Protein AF-A0A5C7PCZ0-F1 (afdb_monomer)

Mean predicted aligned error: 19.13 Å

Radius of gyration: 46.55 Å; Cα contacts (8 Å, |Δi|>4): 196; chains: 1; bounding box: 105×60×120 Å

Foldseek 3Di:
DPPDFDDADPQRKTKDKDKDWAWDPVVCVVVVHTATKIWMKMWIGHPPPPPDIDIDGAWIGGDVVVVPPDIDGDPVCVVCVVVVVVVVVVVVVLVPPPAAFPVPDPVDDPVLSVQCVVVVNTHLVSLLPPDPVSLVSSPPCSVVSNVVSVVVVVVVVVVVVVVVVVVVVVVVVVVVVVVVVVVVVVVVVVVVVVVVVVVVVVVVVVPPDDDDDDDDDDDDDDDDDDDDDDDDDDDDDDDDD

Sequence (241 aa):
MDMTPQYKTPDGSAIRIWADAAKNNFLSEKLGRPVYDDVIYLEVIAPGSGGSCPVFEVERTFAKEMQHPEPLRSPQYEQYQGQIDAWKQRIENDASMAGTPLKEWPEISRSMAASLTEARIFTVDALAALPDSRLVVVGPDGRTWREKAQAFLASAQDSSYATSVAAELAEARDQIAAQNEQVKALSEQIEQLMKERTGVAAVLEAATTEEPPVLDIASNEVQAAAAKASKGKADSLQSII

Solvent-accessible surface area (backbone atoms only — not comparable to full-atom values): 14558 Å² total; per-residue (Å²): 130,88,85,68,70,77,44,76,48,98,89,62,26,31,32,37,77,50,76,49,77,43,76,35,63,69,60,15,64,75,68,74,44,94,38,53,22,50,29,34,36,40,32,48,42,48,77,85,49,91,78,71,53,61,73,41,73,26,36,37,38,59,39,77,90,71,72,54,92,66,62,53,65,35,76,63,31,72,79,42,38,72,61,53,52,54,49,49,53,47,50,53,50,60,69,67,48,81,58,55,48,38,86,75,41,86,90,55,50,74,67,57,39,50,53,34,44,73,64,72,38,59,26,37,52,53,45,43,68,54,52,80,92,58,31,67,74,70,37,97,58,23,65,61,54,23,53,50,31,44,52,49,54,52,52,50,51,53,52,51,49,53,51,52,52,52,52,51,54,50,52,52,50,52,49,51,53,55,49,51,53,50,52,49,55,51,51,54,51,51,52,50,54,50,53,53,52,53,51,52,51,56,57,62,63,65,72,76,75,83,81,82,87,88,84,90,79,91,80,92,80,85,87,81,87,77,91,87,78,87,85,86,78,84,90,83,80,89,83,90,135

Secondary structure (DSSP, 8-state):
------EE-TTS-EEEEEEEEEE-HHHHHHHTS--EEEEEEEEEE-TT-SS---EEEEEEE--GGG---SPEE-HHHHHTHHHHHHHHHHHHHHHH--S-BGGG-TTS-HHHHHHHHHTT--BHHHHHT--GGGGGGG-TTHHHHHHHHHHHHHHHHHHHHHHHHHHHHHHHHHHHHHHHHHHHHHHHHHHHHHHHHHHHHHHHHTTS--PPPP---------------------------

Structure (mmCIF, N/CA/C/O backbone):
data_AF-A0A5C7PCZ0-F1
#
_entry.id   AF-A0A5C7PCZ0-F1
#
loop_
_atom_site.group_PDB
_atom_site.id
_atom_site.type_symbol
_atom_site.label_atom_id
_atom_site.label_alt_id
_atom_site.label_comp_id
_atom_site.label_asym_id
_atom_site.label_entity_id
_atom_site.label_seq_id
_atom_site.pdbx_PDB_ins_code
_atom_site.Cartn_x
_atom_site.Cartn_y
_atom_site.Cartn_z
_atom_site.occupancy
_atom_site.B_iso_or_equiv
_atom_site.auth_seq_id
_atom_site.auth_comp_id
_atom_site.auth_asym_id
_atom_site.auth_atom_id
_atom_site.pdbx_PDB_model_num
ATOM 1 N N . MET A 1 1 ? 7.744 7.898 0.922 1.00 45.94 1 MET A N 1
ATOM 2 C CA . MET A 1 1 ? 7.502 7.501 -0.480 1.00 45.94 1 MET A CA 1
ATOM 3 C C . MET A 1 1 ? 8.821 7.014 -1.051 1.00 45.94 1 MET A C 1
ATOM 5 O O . MET A 1 1 ? 9.782 7.770 -1.020 1.00 45.94 1 MET A O 1
ATOM 9 N N . ASP A 1 2 ? 8.908 5.747 -1.453 1.00 47.97 2 ASP A N 1
ATOM 10 C CA . ASP A 1 2 ? 10.098 5.202 -2.118 1.00 47.97 2 ASP A CA 1
ATOM 11 C C . ASP A 1 2 ? 10.318 5.967 -3.435 1.00 47.97 2 ASP A C 1
ATOM 13 O O . ASP A 1 2 ? 9.430 6.012 -4.285 1.00 47.97 2 ASP A O 1
ATOM 17 N N . MET A 1 3 ? 11.457 6.653 -3.560 1.00 54.50 3 MET A N 1
ATOM 18 C CA . MET A 1 3 ? 11.778 7.513 -4.710 1.00 54.50 3 MET A CA 1
ATOM 19 C C . MET A 1 3 ? 12.551 6.757 -5.801 1.00 54.50 3 MET A C 1
ATOM 21 O O . MET A 1 3 ? 13.133 7.374 -6.691 1.00 54.50 3 MET A O 1
ATOM 25 N N . THR A 1 4 ? 12.584 5.424 -5.731 1.00 63.81 4 THR A N 1
ATOM 26 C CA . THR A 1 4 ? 13.345 4.594 -6.665 1.00 63.81 4 THR A CA 1
ATOM 27 C C . THR A 1 4 ? 12.546 4.348 -7.955 1.00 63.81 4 THR A C 1
ATOM 29 O O . THR A 1 4 ? 11.392 3.913 -7.881 1.00 63.81 4 THR A O 1
ATOM 32 N N . PRO A 1 5 ? 13.122 4.588 -9.149 1.00 65.19 5 PRO A N 1
ATOM 33 C CA . PRO A 1 5 ? 12.468 4.250 -10.411 1.00 65.19 5 PRO A CA 1
ATOM 34 C C . PRO A 1 5 ? 12.242 2.738 -10.532 1.00 65.19 5 PRO A C 1
ATOM 36 O O . PRO A 1 5 ? 13.125 1.945 -10.205 1.00 65.19 5 PRO A O 1
ATOM 39 N N . GLN A 1 6 ? 11.067 2.340 -11.024 1.00 70.19 6 GLN A N 1
ATOM 40 C CA . GLN A 1 6 ? 10.620 0.942 -10.991 1.00 70.19 6 GLN A CA 1
ATOM 41 C C . GLN A 1 6 ? 10.840 0.200 -12.315 1.00 70.19 6 GLN A C 1
ATOM 43 O O . GLN A 1 6 ? 11.057 -1.011 -12.302 1.00 70.19 6 GLN A O 1
ATOM 48 N N . TYR A 1 7 ? 10.837 0.908 -13.449 1.00 76.25 7 TYR A N 1
ATOM 49 C CA . TYR A 1 7 ? 10.986 0.307 -14.780 1.00 76.25 7 TYR A CA 1
ATOM 50 C C . TYR A 1 7 ? 11.971 1.104 -15.643 1.00 76.25 7 TYR A C 1
ATOM 52 O O . TYR A 1 7 ? 12.078 2.321 -15.500 1.00 76.25 7 TYR A O 1
ATOM 60 N N . LYS A 1 8 ? 12.681 0.426 -16.553 1.00 74.50 8 LYS A N 1
ATOM 61 C CA . LYS A 1 8 ? 13.544 1.049 -17.573 1.00 74.50 8 LYS A CA 1
ATOM 62 C C . LYS A 1 8 ? 12.932 0.842 -18.955 1.00 74.50 8 LYS A C 1
ATOM 64 O O . LYS A 1 8 ? 12.561 -0.284 -19.284 1.00 74.50 8 LYS A O 1
ATOM 69 N N . THR A 1 9 ? 12.834 1.901 -19.754 1.00 75.25 9 THR A N 1
ATOM 70 C CA . THR A 1 9 ? 12.409 1.812 -21.157 1.00 75.25 9 THR A CA 1
ATOM 71 C C . THR A 1 9 ? 13.600 1.554 -22.082 1.00 75.25 9 THR A C 1
ATOM 73 O O . THR A 1 9 ? 14.739 1.855 -21.709 1.00 75.25 9 THR A O 1
ATOM 76 N N . PRO A 1 10 ? 13.367 1.033 -23.304 1.00 71.38 10 PRO A N 1
ATOM 77 C CA . PRO A 1 10 ? 14.412 0.888 -24.323 1.00 71.38 10 PRO A CA 1
ATOM 78 C C . PRO A 1 10 ? 15.139 2.201 -24.646 1.00 71.38 10 PRO A C 1
ATOM 80 O O . PRO A 1 10 ? 16.327 2.185 -24.951 1.00 71.38 10 PRO A O 1
ATOM 83 N N . ASP A 1 11 ? 14.449 3.334 -24.497 1.00 73.56 11 ASP A N 1
ATOM 84 C CA . ASP A 1 11 ? 14.980 4.679 -24.749 1.00 73.56 11 ASP A CA 1
ATOM 85 C C . ASP A 1 11 ? 15.901 5.198 -23.626 1.00 73.56 11 ASP A C 1
ATOM 87 O O . ASP A 1 11 ? 16.383 6.328 -23.676 1.00 73.56 11 ASP A O 1
ATOM 91 N N . GLY A 1 12 ? 16.136 4.396 -22.580 1.00 78.38 12 GLY A N 1
ATOM 92 C CA . GLY A 1 12 ? 16.970 4.764 -21.434 1.00 78.38 12 GLY A CA 1
ATOM 93 C C . GLY A 1 12 ? 16.265 5.623 -20.379 1.00 78.38 12 GLY A C 1
ATOM 94 O O . GLY A 1 12 ? 16.889 5.972 -19.375 1.00 78.38 12 GLY A O 1
ATOM 95 N N . SER A 1 13 ? 14.979 5.931 -20.564 1.00 82.94 13 SER A N 1
ATOM 96 C CA . SER A 1 13 ? 14.153 6.605 -19.559 1.00 82.94 13 SER A CA 1
ATOM 97 C C . SER A 1 13 ? 13.763 5.645 -18.439 1.00 82.94 13 SER A C 1
ATOM 99 O O . SER A 1 13 ? 13.560 4.445 -18.644 1.00 82.94 13 SER A O 1
ATOM 101 N N . ALA A 1 14 ? 13.643 6.180 -17.231 1.00 84.94 14 ALA A N 1
ATOM 102 C CA . ALA A 1 14 ? 13.138 5.450 -16.084 1.00 84.94 14 ALA A CA 1
ATOM 103 C C . ALA A 1 14 ? 11.676 5.834 -15.828 1.00 84.94 14 ALA A C 1
ATOM 105 O O . ALA A 1 14 ? 11.308 6.994 -15.976 1.00 84.94 14 ALA A O 1
ATOM 106 N N . ILE A 1 15 ? 10.834 4.870 -15.462 1.00 88.12 15 ILE A N 1
ATOM 107 C CA . ILE A 1 15 ? 9.412 5.104 -15.188 1.00 88.12 15 ILE A CA 1
ATOM 108 C C . ILE A 1 15 ? 9.131 4.854 -13.712 1.00 88.12 15 ILE A C 1
ATOM 110 O O . ILE A 1 15 ? 9.590 3.863 -13.126 1.00 88.12 15 ILE A O 1
ATOM 114 N N . ARG A 1 16 ? 8.322 5.739 -13.132 1.00 88.38 16 ARG A N 1
ATOM 115 C CA . ARG A 1 16 ? 7.729 5.586 -11.807 1.00 88.38 16 ARG A CA 1
ATOM 116 C C . ARG A 1 16 ? 6.207 5.549 -11.937 1.00 88.38 16 ARG A C 1
ATOM 118 O O . ARG A 1 16 ? 5.631 6.400 -12.603 1.00 88.38 16 ARG A O 1
ATOM 125 N N . ILE A 1 17 ? 5.576 4.561 -11.305 1.00 90.81 17 ILE A N 1
ATOM 126 C CA . ILE A 1 17 ? 4.121 4.364 -11.320 1.00 90.81 17 ILE A CA 1
ATOM 127 C C . ILE A 1 17 ? 3.630 4.282 -9.873 1.00 90.81 17 ILE A C 1
ATOM 129 O O . ILE A 1 17 ? 4.253 3.608 -9.045 1.00 90.81 17 ILE A O 1
ATOM 133 N N . TRP A 1 18 ? 2.550 4.994 -9.556 1.00 89.88 18 TRP A N 1
ATOM 134 C CA . TRP A 1 18 ? 1.893 4.954 -8.247 1.00 89.88 18 TRP A CA 1
ATOM 135 C C . TRP A 1 18 ? 0.390 5.232 -8.374 1.00 89.88 18 TRP A C 1
ATOM 137 O O . TRP A 1 18 ? -0.045 5.822 -9.359 1.00 89.88 18 TRP A O 1
ATOM 147 N N . ALA A 1 19 ? -0.396 4.823 -7.376 1.00 89.75 19 ALA A N 1
ATOM 148 C CA . ALA A 1 19 ? -1.789 5.245 -7.223 1.00 89.75 19 ALA A CA 1
ATOM 149 C C . ALA A 1 19 ? -1.895 6.316 -6.137 1.00 89.75 19 ALA A C 1
ATOM 151 O O . ALA A 1 19 ? -1.174 6.255 -5.138 1.00 89.75 19 ALA A O 1
ATOM 152 N N . ASP A 1 20 ? -2.791 7.275 -6.341 1.00 89.69 20 ASP A N 1
ATOM 153 C CA . ASP A 1 20 ? -3.153 8.294 -5.360 1.00 89.69 20 ASP A CA 1
ATOM 154 C C . ASP A 1 20 ? -4.630 8.697 -5.517 1.00 89.69 20 ASP A C 1
ATOM 156 O O . ASP A 1 20 ? -5.248 8.470 -6.560 1.00 89.69 20 ASP A O 1
ATOM 160 N N . ALA A 1 21 ? -5.196 9.295 -4.472 1.00 88.25 21 ALA A N 1
ATOM 161 C CA . ALA A 1 21 ? -6.579 9.751 -4.448 1.00 88.25 21 ALA A CA 1
ATOM 162 C C . ALA A 1 21 ? -6.674 11.205 -4.933 1.00 88.25 21 ALA A C 1
ATOM 164 O O . ALA A 1 21 ? -6.170 12.132 -4.294 1.00 88.25 21 ALA A O 1
ATOM 165 N N . ALA A 1 22 ? -7.380 11.439 -6.039 1.00 88.75 22 ALA A N 1
ATOM 166 C CA . ALA A 1 22 ? -7.608 12.781 -6.566 1.00 88.75 22 ALA A CA 1
ATOM 167 C C . ALA A 1 22 ? -9.000 13.284 -6.179 1.00 88.75 22 ALA A C 1
ATOM 169 O O . ALA A 1 22 ? -10.006 12.622 -6.431 1.00 88.75 22 ALA A O 1
ATOM 170 N N . LYS A 1 23 ? -9.090 14.486 -5.599 1.00 85.88 23 LYS A N 1
ATOM 171 C CA . LYS A 1 23 ? -10.383 15.068 -5.213 1.00 85.88 23 LYS A CA 1
ATOM 172 C C . LYS A 1 23 ? -11.270 15.287 -6.441 1.00 85.88 23 LYS A C 1
ATOM 174 O O . LYS A 1 23 ? -10.913 16.028 -7.357 1.00 85.88 23 LYS A O 1
ATOM 179 N N . ASN A 1 24 ? -12.468 14.716 -6.409 1.00 87.69 24 ASN A N 1
ATOM 180 C CA . ASN A 1 24 ? -13.489 14.932 -7.418 1.00 87.69 24 ASN A CA 1
ATOM 181 C C . ASN A 1 24 ? -14.304 16.177 -7.049 1.00 87.69 24 ASN A C 1
ATOM 183 O O . ASN A 1 24 ? -15.237 16.107 -6.245 1.00 87.69 24 ASN A O 1
ATOM 187 N N . ASN A 1 25 ? -13.935 17.334 -7.605 1.00 89.69 25 ASN A N 1
ATOM 188 C CA . ASN A 1 25 ? -14.593 18.605 -7.279 1.00 89.69 25 ASN A CA 1
ATOM 189 C C . ASN A 1 25 ? -16.087 18.591 -7.634 1.00 89.69 25 ASN A C 1
ATOM 191 O O . ASN A 1 25 ? -16.902 19.022 -6.825 1.00 89.69 25 ASN A O 1
ATOM 195 N N . PHE A 1 26 ? -16.458 18.004 -8.775 1.00 89.62 26 PHE A N 1
ATOM 196 C CA . PHE A 1 26 ? -17.848 17.937 -9.230 1.00 89.62 26 PHE A CA 1
ATOM 197 C C . PHE A 1 26 ? -18.749 17.157 -8.260 1.00 89.62 26 PHE A C 1
ATOM 199 O O . PHE A 1 26 ? -19.781 17.662 -7.816 1.00 89.62 26 PHE A O 1
ATOM 206 N N . LEU A 1 27 ? -18.356 15.932 -7.893 1.00 85.31 27 LEU A N 1
ATOM 207 C CA . LEU A 1 27 ? -19.121 15.131 -6.933 1.00 85.31 27 LEU A CA 1
ATOM 208 C C . LEU A 1 27 ? -19.068 15.728 -5.531 1.00 85.31 27 LEU A C 1
ATOM 210 O O . LEU A 1 27 ? -20.075 15.692 -4.823 1.00 85.31 27 LEU A O 1
ATOM 214 N N . SER A 1 28 ? -17.924 16.301 -5.148 1.00 82.88 28 SER A N 1
ATOM 215 C CA . SER A 1 28 ? -17.775 16.911 -3.830 1.00 82.88 28 SER A CA 1
ATOM 216 C C . SER A 1 28 ? -18.729 18.086 -3.632 1.00 82.88 28 SER A C 1
ATOM 218 O O . SER A 1 28 ? -19.359 18.205 -2.583 1.00 82.88 28 SER A O 1
ATOM 220 N N . GLU A 1 29 ? -18.866 18.937 -4.649 1.00 90.88 29 GLU A N 1
ATOM 221 C CA . GLU A 1 29 ? -19.794 20.070 -4.648 1.00 90.88 29 GLU A CA 1
ATOM 222 C C . GLU A 1 29 ? -21.250 19.602 -4.673 1.00 90.88 29 GLU A C 1
ATOM 224 O O . GLU A 1 29 ? -22.069 20.085 -3.894 1.00 90.88 29 GLU A O 1
ATOM 229 N N . LYS A 1 30 ? -21.572 18.610 -5.513 1.00 92.06 30 LYS A N 1
ATOM 230 C CA . LYS A 1 30 ? -22.935 18.079 -5.643 1.00 92.06 30 LYS A CA 1
ATOM 231 C C . LYS A 1 30 ? -23.440 17.392 -4.370 1.00 92.06 30 LYS A C 1
ATOM 233 O O . LYS A 1 30 ? -24.625 17.484 -4.061 1.00 92.06 30 LYS A O 1
ATOM 238 N N . LEU A 1 31 ? -22.571 16.669 -3.661 1.00 84.06 31 LEU A N 1
ATOM 239 C CA . LEU A 1 31 ? -22.928 15.887 -2.470 1.00 84.06 31 LEU A CA 1
ATOM 240 C C . LEU A 1 31 ? -22.667 16.631 -1.154 1.00 84.06 31 LEU A C 1
ATOM 242 O O . LEU A 1 31 ? -23.038 16.125 -0.096 1.00 84.06 31 LEU A O 1
ATOM 246 N N . GLY A 1 32 ? -22.016 17.798 -1.199 1.00 83.62 32 GLY A N 1
ATOM 247 C CA . GLY A 1 32 ? -21.674 18.580 -0.008 1.00 83.62 32 GLY A CA 1
ATOM 248 C C . GLY A 1 32 ? -20.682 17.883 0.933 1.00 83.62 32 GLY A C 1
ATOM 249 O O . GLY A 1 32 ? -20.623 18.214 2.114 1.00 83.62 32 GLY A O 1
ATOM 250 N N . ARG A 1 33 ? -19.915 16.907 0.434 1.00 79.50 33 ARG A N 1
ATOM 251 C CA . ARG A 1 33 ? -18.900 16.147 1.184 1.00 79.50 33 ARG A CA 1
ATOM 252 C C . ARG A 1 33 ? -17.686 15.886 0.295 1.00 79.50 33 ARG A C 1
ATOM 254 O O . ARG A 1 33 ? -17.875 15.754 -0.907 1.00 79.50 33 ARG A O 1
ATOM 261 N N . PRO A 1 34 ? -16.458 15.782 0.826 1.00 79.81 34 PRO A N 1
ATOM 262 C CA . PRO A 1 34 ? -15.300 15.463 -0.001 1.00 79.81 34 PRO A CA 1
ATOM 263 C C . PRO A 1 34 ? -15.430 14.048 -0.586 1.00 79.81 34 PRO A C 1
ATOM 265 O O . PRO A 1 34 ? -15.605 13.075 0.144 1.00 79.81 34 PRO A O 1
ATOM 268 N N . VAL A 1 35 ? -15.355 13.960 -1.912 1.00 84.50 35 VAL A N 1
ATOM 269 C CA . VAL A 1 35 ? -15.348 12.716 -2.689 1.00 84.50 35 VAL A CA 1
ATOM 270 C C . VAL A 1 35 ? -14.058 12.664 -3.496 1.00 84.50 35 VAL A C 1
ATOM 272 O O . VAL A 1 35 ? -13.624 13.679 -4.047 1.00 84.50 35 VAL A O 1
ATOM 275 N N . TYR A 1 36 ? -13.448 11.487 -3.558 1.00 86.00 36 TYR A N 1
ATOM 276 C CA . TYR A 1 36 ? -12.172 11.249 -4.221 1.00 86.00 36 TYR A CA 1
ATOM 277 C C . TYR A 1 36 ? -12.325 10.142 -5.261 1.00 86.00 36 TYR A C 1
ATOM 279 O O . TYR A 1 36 ? -13.104 9.212 -5.060 1.00 86.00 36 TYR A O 1
ATOM 287 N N . ASP A 1 37 ? -11.587 10.273 -6.357 1.00 88.62 37 ASP A N 1
ATOM 288 C CA . ASP A 1 37 ? -11.407 9.238 -7.369 1.00 88.62 37 ASP A CA 1
ATOM 289 C C . ASP A 1 37 ? -10.047 8.564 -7.158 1.00 88.62 37 ASP A C 1
ATOM 291 O O . ASP A 1 37 ? -9.088 9.220 -6.738 1.00 88.62 37 ASP A O 1
ATOM 295 N N . ASP A 1 38 ? -9.944 7.292 -7.527 1.00 89.25 38 ASP A N 1
ATOM 296 C CA . ASP A 1 38 ? -8.675 6.571 -7.525 1.00 89.25 38 ASP A CA 1
ATOM 297 C C . ASP A 1 38 ? -7.948 6.833 -8.846 1.00 89.25 38 ASP A C 1
ATOM 299 O O . ASP A 1 38 ? -8.488 6.575 -9.926 1.00 89.25 38 ASP A O 1
ATOM 303 N N . VAL A 1 39 ? -6.724 7.359 -8.785 1.00 92.50 39 VAL A N 1
ATOM 304 C CA . VAL A 1 39 ? -5.956 7.743 -9.974 1.00 92.50 39 VAL A CA 1
ATOM 305 C C . VAL A 1 39 ? -4.594 7.072 -9.972 1.00 92.50 39 VAL A C 1
ATOM 307 O O . VAL A 1 39 ? -3.855 7.118 -8.992 1.00 92.50 39 VAL A O 1
ATOM 310 N N . ILE A 1 40 ? -4.240 6.471 -11.103 1.00 93.00 40 ILE A N 1
ATOM 311 C CA . ILE A 1 40 ? -2.905 5.948 -11.365 1.00 93.00 40 ILE A CA 1
ATOM 312 C C . ILE A 1 40 ? -2.109 7.025 -12.094 1.00 93.00 40 ILE A C 1
ATOM 314 O O . ILE A 1 40 ? -2.512 7.523 -13.150 1.00 93.00 40 ILE A O 1
ATOM 318 N N . TYR A 1 41 ? -0.952 7.344 -11.533 1.00 93.38 41 TYR A N 1
ATOM 319 C CA . TYR A 1 41 ? 0.003 8.304 -12.053 1.00 93.38 41 TYR A CA 1
ATOM 320 C C . TYR A 1 41 ? 1.229 7.594 -12.624 1.00 93.38 41 TYR A C 1
ATOM 322 O O . TYR A 1 41 ? 1.709 6.594 -12.083 1.00 93.38 41 TYR A O 1
ATOM 330 N N . LEU A 1 42 ? 1.757 8.148 -13.711 1.00 92.50 42 LEU A N 1
ATOM 331 C CA . LEU A 1 42 ? 2.976 7.707 -14.372 1.00 92.50 42 LEU A CA 1
ATOM 332 C C . LEU A 1 42 ? 3.915 8.895 -14.546 1.00 92.50 42 LEU A C 1
ATOM 334 O O . LEU A 1 42 ? 3.580 9.873 -15.207 1.00 92.50 42 LEU A O 1
ATOM 338 N N . GLU A 1 43 ? 5.112 8.800 -13.988 1.00 90.75 43 GLU A N 1
ATOM 339 C CA . GLU A 1 43 ? 6.177 9.770 -14.206 1.00 90.75 43 GLU A CA 1
ATOM 340 C C . GLU A 1 43 ? 7.264 9.173 -15.090 1.00 90.75 43 GLU A C 1
ATOM 342 O O . GLU A 1 43 ? 7.767 8.073 -14.832 1.00 90.75 43 GLU A O 1
ATOM 347 N N . VAL A 1 44 ? 7.653 9.933 -16.113 1.00 89.19 44 VAL A N 1
ATOM 348 C CA . VAL A 1 44 ? 8.751 9.579 -17.013 1.00 89.19 44 VAL A CA 1
ATOM 349 C C . VAL A 1 44 ? 9.982 10.404 -16.651 1.00 89.19 44 VAL A C 1
ATOM 351 O O . VAL A 1 44 ? 9.991 11.626 -16.763 1.00 89.19 44 VAL A O 1
ATOM 354 N N . ILE A 1 45 ? 11.049 9.727 -16.246 1.00 87.31 45 ILE A N 1
ATOM 355 C CA . ILE A 1 45 ? 12.338 10.313 -15.884 1.00 87.31 45 ILE A CA 1
ATOM 356 C C . ILE A 1 45 ? 13.292 10.081 -17.058 1.00 87.31 45 ILE A C 1
ATOM 358 O O . ILE A 1 45 ? 13.892 9.012 -17.193 1.00 87.31 45 ILE A O 1
ATOM 362 N N . ALA A 1 46 ? 13.396 11.067 -17.947 1.00 85.06 46 ALA A N 1
ATOM 363 C CA . ALA A 1 46 ? 14.305 11.003 -19.087 1.00 85.06 46 ALA A CA 1
ATOM 364 C C . ALA A 1 46 ? 15.773 11.146 -18.635 1.00 85.06 46 ALA A C 1
ATOM 366 O O . ALA A 1 46 ? 16.067 11.917 -17.715 1.00 85.06 46 ALA A O 1
ATOM 367 N N . PRO A 1 47 ? 16.725 10.443 -19.274 1.00 79.12 47 PRO A N 1
ATOM 368 C CA . PRO A 1 47 ? 18.134 10.560 -18.922 1.00 79.12 47 PRO A CA 1
ATOM 369 C C . PRO A 1 47 ? 18.620 12.000 -19.140 1.00 79.12 47 PRO A C 1
ATOM 371 O O . PRO A 1 47 ? 18.470 12.566 -20.220 1.00 79.12 47 PRO A O 1
ATOM 374 N N . GLY A 1 48 ? 19.203 12.601 -18.100 1.00 78.88 48 GLY A N 1
ATOM 375 C CA . GLY A 1 48 ? 19.690 13.982 -18.142 1.00 78.88 48 GLY A CA 1
ATOM 376 C C . GLY A 1 48 ? 18.620 15.057 -17.925 1.00 78.88 48 GLY A C 1
ATOM 377 O O . GLY A 1 48 ? 18.940 16.240 -18.043 1.00 78.88 48 GLY A O 1
ATOM 378 N N . SER A 1 49 ? 17.376 14.699 -17.576 1.00 71.94 49 SER A N 1
ATOM 379 C CA . SER A 1 49 ? 16.396 15.702 -17.161 1.00 71.94 49 SER A CA 1
ATOM 380 C C . SER A 1 49 ? 16.821 16.290 -15.809 1.00 71.94 49 SER A C 1
ATOM 382 O O . SER A 1 49 ? 16.834 15.625 -14.776 1.00 71.94 49 SER A O 1
ATOM 384 N N . GLY A 1 50 ? 17.250 17.552 -15.805 1.00 61.38 50 GLY A N 1
ATOM 385 C CA . GLY A 1 50 ? 17.729 18.270 -14.616 1.00 61.38 50 GLY A CA 1
ATOM 386 C C . GLY A 1 50 ? 16.621 18.630 -13.616 1.00 61.38 50 GLY A C 1
ATOM 387 O O . GLY A 1 50 ? 16.569 19.768 -13.164 1.00 61.38 50 GLY A O 1
ATOM 388 N N . GLY A 1 51 ? 15.711 17.698 -13.313 1.00 66.69 51 GLY A N 1
ATOM 389 C CA . GLY A 1 51 ? 14.609 17.857 -12.356 1.00 66.69 51 GLY A CA 1
ATOM 390 C C . GLY A 1 51 ? 13.218 18.053 -12.969 1.00 66.69 51 GLY A C 1
ATOM 391 O O . GLY A 1 51 ? 12.240 18.097 -12.231 1.00 66.69 51 GLY A O 1
ATOM 392 N N . SER A 1 52 ? 13.097 18.148 -14.297 1.00 73.00 52 SER A N 1
ATOM 393 C CA . SER A 1 52 ? 11.793 18.173 -14.972 1.00 73.00 52 SER A CA 1
ATOM 394 C C . SER A 1 52 ? 11.416 16.762 -15.420 1.00 73.00 52 SER A C 1
ATOM 396 O O . SER A 1 52 ? 11.944 16.252 -16.408 1.00 73.00 52 SER A O 1
ATOM 398 N N . CYS A 1 53 ? 10.528 16.123 -14.664 1.00 82.69 53 CYS A N 1
ATOM 399 C CA . CYS A 1 53 ? 9.964 14.817 -14.986 1.00 82.69 53 CYS A CA 1
ATOM 400 C C . CYS A 1 53 ? 8.450 14.992 -15.164 1.00 82.69 53 CYS A C 1
ATOM 402 O O . CYS A 1 53 ? 7.777 15.364 -14.200 1.00 82.69 53 CYS A O 1
ATOM 404 N N . PRO A 1 54 ? 7.894 14.813 -16.375 1.00 86.75 54 PRO A N 1
ATOM 405 C CA . PRO A 1 54 ? 6.457 14.924 -16.568 1.00 86.75 54 PRO A CA 1
ATOM 406 C C . PRO A 1 54 ? 5.728 13.792 -15.838 1.00 86.75 54 PRO A C 1
ATOM 408 O O . PRO A 1 54 ? 6.106 12.623 -15.948 1.00 86.75 54 PRO A O 1
ATOM 411 N N . VAL A 1 55 ? 4.667 14.165 -15.122 1.00 90.88 55 VAL A N 1
ATOM 412 C CA . VAL A 1 55 ? 3.732 13.256 -14.454 1.00 90.88 55 VAL A CA 1
ATOM 413 C C . VAL A 1 55 ? 2.423 13.258 -15.234 1.00 90.88 55 VAL A C 1
ATOM 415 O O . VAL A 1 55 ? 1.860 14.317 -15.508 1.00 90.88 55 VAL A O 1
ATOM 418 N N . PHE A 1 56 ? 1.939 12.074 -15.580 1.00 91.75 56 PHE A N 1
ATOM 419 C CA . PHE A 1 56 ? 0.715 11.856 -16.334 1.00 91.75 56 PHE A CA 1
ATOM 420 C C . PHE A 1 56 ? -0.296 11.090 -15.489 1.00 91.75 56 PHE A C 1
ATOM 422 O O . PHE A 1 56 ? 0.050 10.102 -14.846 1.00 91.75 56 PHE A O 1
ATOM 429 N N . GLU A 1 57 ? -1.557 11.507 -15.541 1.00 93.19 57 GLU A N 1
ATOM 430 C CA . GLU A 1 57 ? -2.682 10.679 -15.105 1.00 93.19 57 GLU A CA 1
ATOM 431 C C . GLU A 1 57 ? -2.948 9.644 -16.196 1.00 93.19 57 GLU A C 1
ATOM 433 O O . GLU A 1 57 ? -3.298 10.008 -17.321 1.00 93.19 57 GLU A O 1
ATOM 438 N N . VAL A 1 58 ? -2.718 8.365 -15.904 1.00 93.31 58 VAL A N 1
ATOM 439 C CA . VAL A 1 58 ? -2.851 7.291 -16.902 1.00 93.31 58 VAL A CA 1
ATOM 440 C C . VAL A 1 58 ? -4.182 6.571 -16.817 1.00 93.31 58 VAL A C 1
ATOM 442 O O . VAL A 1 58 ? -4.736 6.198 -17.847 1.00 93.31 58 VAL A O 1
ATOM 445 N N . GLU A 1 59 ? -4.725 6.417 -15.617 1.00 93.19 59 GLU A N 1
ATOM 446 C CA . GLU A 1 59 ? -6.030 5.805 -15.406 1.00 93.19 59 GLU A CA 1
ATOM 447 C C . GLU A 1 59 ? -6.727 6.468 -14.220 1.00 93.19 59 GLU A C 1
ATOM 449 O O . GLU A 1 59 ? -6.101 6.691 -13.188 1.00 93.19 59 GLU A O 1
ATOM 454 N N . ARG A 1 60 ? -8.016 6.775 -14.363 1.00 91.50 60 ARG A N 1
ATOM 455 C CA . ARG A 1 60 ? -8.871 7.307 -13.300 1.00 91.50 60 ARG A CA 1
ATOM 456 C C . ARG A 1 60 ? -10.099 6.425 -13.144 1.00 91.50 60 ARG A C 1
ATOM 458 O O . ARG A 1 60 ? -10.921 6.337 -14.055 1.00 91.50 60 ARG A O 1
ATOM 465 N N . THR A 1 61 ? -10.250 5.840 -11.968 1.00 89.81 61 THR A N 1
ATOM 466 C CA . THR A 1 61 ? -11.455 5.130 -11.548 1.00 89.81 61 THR A CA 1
ATOM 467 C C . THR A 1 61 ? -12.292 6.080 -10.708 1.00 89.81 61 THR A C 1
ATOM 469 O O . THR A 1 61 ? -11.879 6.520 -9.637 1.00 89.81 61 THR A O 1
ATOM 472 N N . PHE A 1 62 ? -13.466 6.440 -11.219 1.00 88.69 62 PHE A N 1
ATOM 473 C CA . PHE A 1 62 ? -14.343 7.378 -10.531 1.00 88.69 62 PHE A CA 1
ATOM 474 C C . PHE A 1 62 ? -14.959 6.768 -9.274 1.00 88.69 62 PHE A C 1
ATOM 476 O O . PHE A 1 62 ? -15.210 5.561 -9.206 1.00 88.69 62 PHE A O 1
ATOM 483 N N . ALA A 1 63 ? -15.288 7.630 -8.310 1.00 82.31 63 ALA A N 1
ATOM 484 C CA . ALA A 1 63 ? -16.112 7.238 -7.175 1.00 82.31 63 ALA A CA 1
ATOM 485 C C . ALA A 1 63 ? -17.419 6.564 -7.638 1.00 82.31 63 ALA A C 1
ATOM 487 O O . ALA A 1 63 ? -18.005 6.933 -8.661 1.00 82.31 63 ALA A O 1
ATOM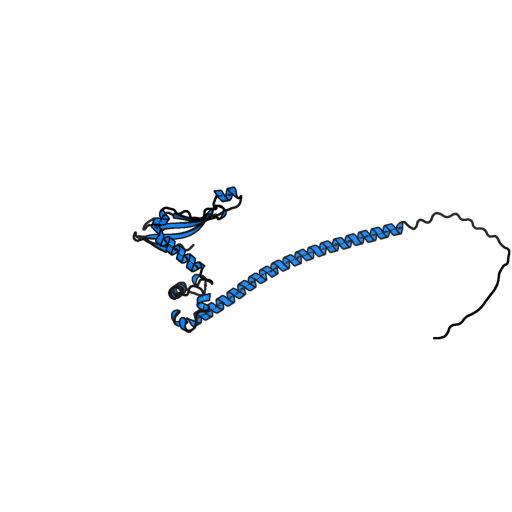 488 N N . LYS A 1 64 ? -17.919 5.601 -6.853 1.00 82.81 64 LYS A N 1
ATOM 489 C CA . LYS A 1 64 ? -19.123 4.813 -7.187 1.00 82.81 64 LYS A CA 1
ATOM 490 C C . LYS A 1 64 ? -20.340 5.699 -7.472 1.00 82.81 64 LYS A C 1
ATOM 492 O O . LYS A 1 64 ? -21.173 5.367 -8.312 1.00 82.81 64 LYS A O 1
ATOM 497 N N . GLU A 1 65 ? -20.422 6.848 -6.811 1.00 82.31 65 GLU A N 1
ATOM 498 C CA . GLU A 1 65 ? -21.468 7.856 -6.974 1.00 82.31 65 GLU A CA 1
ATOM 499 C C . GLU A 1 65 ? -21.495 8.516 -8.361 1.00 82.31 65 GLU A C 1
ATOM 501 O O . GLU A 1 65 ? -22.534 9.050 -8.749 1.00 82.31 65 GLU A O 1
ATOM 506 N N . MET A 1 66 ? -20.396 8.462 -9.120 1.00 82.88 66 MET A N 1
ATOM 507 C CA . MET A 1 66 ? -20.346 8.920 -10.513 1.00 82.88 66 MET A CA 1
ATOM 508 C C . MET A 1 66 ? -21.176 8.010 -11.434 1.00 82.88 66 MET A C 1
ATOM 510 O O . MET A 1 66 ? -21.619 8.450 -12.488 1.00 82.88 66 MET A O 1
ATOM 514 N N . GLN A 1 67 ? -21.428 6.753 -11.038 1.00 80.69 67 GLN A N 1
ATOM 515 C CA . GLN A 1 67 ? -22.085 5.736 -11.875 1.00 80.69 67 GLN A CA 1
ATOM 516 C C . GLN A 1 67 ? -21.371 5.519 -13.220 1.00 80.69 67 GLN A C 1
ATOM 518 O O . GLN A 1 67 ? -21.996 5.180 -14.223 1.00 80.69 67 GLN A O 1
ATOM 523 N N . HIS A 1 68 ? -20.050 5.706 -13.237 1.00 77.94 68 HIS A N 1
ATOM 524 C CA . HIS A 1 68 ? -19.218 5.468 -14.406 1.00 77.94 68 HIS A CA 1
ATOM 525 C C . HIS A 1 68 ? -18.483 4.131 -14.227 1.00 77.94 68 HIS A C 1
ATOM 527 O O . HIS A 1 68 ? -17.561 4.066 -13.414 1.00 77.94 68 HIS A O 1
ATOM 533 N N . PRO A 1 69 ? -18.907 3.051 -14.912 1.00 73.19 69 PRO A N 1
ATOM 534 C CA . PRO A 1 69 ? -18.395 1.708 -14.640 1.00 73.19 69 PRO A CA 1
ATOM 535 C C . PRO A 1 69 ? -16.968 1.491 -15.153 1.00 73.19 69 PRO A C 1
ATOM 537 O O . PRO A 1 69 ? -16.238 0.688 -14.583 1.00 73.19 69 PRO A O 1
ATOM 540 N N . GLU A 1 70 ? -16.569 2.208 -16.205 1.00 84.44 70 GLU A N 1
ATOM 541 C CA . GLU A 1 70 ? -15.257 2.043 -16.833 1.00 84.44 70 GLU A CA 1
ATOM 542 C C . GLU A 1 70 ? -14.259 3.096 -16.334 1.00 84.44 70 GLU A C 1
ATOM 544 O O . GLU A 1 70 ? -14.628 4.268 -16.190 1.00 84.44 70 GLU A O 1
ATOM 549 N N . PRO A 1 71 ? -12.989 2.733 -16.101 1.00 86.56 71 PRO A N 1
ATOM 550 C CA . PRO A 1 71 ? -11.962 3.710 -15.789 1.00 86.56 71 PRO A CA 1
ATOM 551 C C . PRO A 1 71 ? -11.639 4.571 -17.018 1.00 86.56 71 PRO A C 1
ATOM 553 O O . PRO A 1 71 ? -11.569 4.088 -18.150 1.00 86.56 71 PRO A O 1
ATOM 556 N N . LEU A 1 72 ? -11.401 5.863 -16.798 1.00 89.94 72 LEU A N 1
ATOM 557 C CA . LEU A 1 72 ? -10.947 6.770 -17.846 1.00 89.94 72 LEU A CA 1
ATOM 558 C C . LEU A 1 72 ? -9.439 6.609 -18.035 1.00 89.94 72 LEU A C 1
ATOM 560 O O . LEU A 1 72 ? -8.674 6.833 -17.0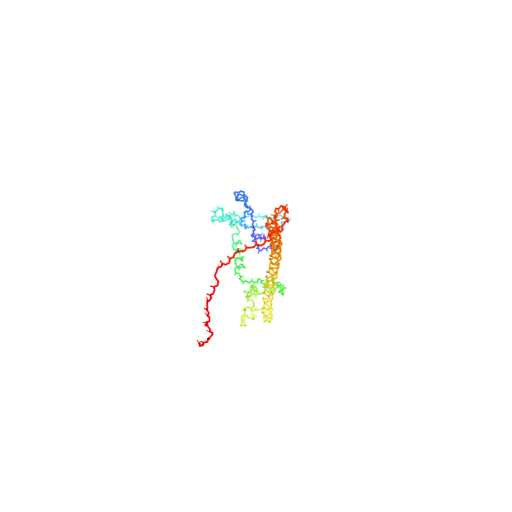99 1.00 89.94 72 LEU A O 1
ATOM 564 N N . ARG A 1 73 ? -9.009 6.257 -19.246 1.00 92.19 73 ARG A N 1
ATOM 565 C CA . ARG A 1 73 ? -7.592 6.085 -19.594 1.00 92.19 73 ARG A CA 1
ATOM 566 C C . ARG A 1 73 ? -7.102 7.224 -20.477 1.00 92.19 73 ARG A C 1
ATOM 568 O O . ARG A 1 73 ? -7.822 7.666 -21.371 1.00 92.19 73 ARG A O 1
ATOM 575 N N . SER A 1 74 ? -5.883 7.693 -20.230 1.00 89.81 74 SER A N 1
ATOM 576 C CA . SER A 1 74 ? -5.230 8.686 -21.090 1.00 89.81 74 SER A CA 1
ATOM 577 C C . SER A 1 74 ? -4.437 8.013 -22.219 1.00 89.81 74 SER A C 1
ATOM 579 O O . SER A 1 74 ? -4.144 6.820 -22.133 1.00 89.81 74 SER A O 1
ATOM 581 N N . PRO A 1 75 ? -4.030 8.748 -23.272 1.00 90.81 75 PRO A N 1
ATOM 582 C CA . PRO A 1 75 ? -3.203 8.189 -24.348 1.00 90.81 75 PRO A CA 1
ATOM 583 C C . PRO A 1 75 ? -1.884 7.567 -23.858 1.00 90.81 75 PRO A C 1
ATOM 585 O O . PRO A 1 75 ? -1.384 6.608 -24.439 1.00 90.81 75 PRO A O 1
ATOM 588 N N . GLN A 1 76 ? -1.325 8.080 -22.757 1.00 89.06 76 GLN A N 1
ATOM 589 C CA . GLN A 1 76 ? -0.111 7.545 -22.139 1.00 89.06 76 GLN A CA 1
ATOM 590 C C . GLN A 1 76 ? -0.327 6.145 -21.545 1.00 89.06 76 GLN A C 1
ATOM 592 O O . GLN A 1 76 ? 0.640 5.397 -21.404 1.00 89.06 76 GLN A O 1
ATOM 597 N N . TYR A 1 77 ? -1.573 5.764 -21.241 1.00 90.38 77 TYR A N 1
ATOM 598 C CA . TYR A 1 77 ? -1.901 4.403 -20.823 1.00 90.38 77 TYR A CA 1
ATOM 599 C C . TYR A 1 77 ? -1.530 3.389 -21.902 1.00 90.38 77 TYR A C 1
ATOM 601 O O . TYR A 1 77 ? -0.866 2.405 -21.605 1.00 90.38 77 TYR A O 1
ATOM 609 N N . GLU A 1 78 ? -1.920 3.635 -23.156 1.00 89.25 78 GLU A N 1
ATOM 610 C CA . GLU A 1 78 ? -1.658 2.713 -24.268 1.00 89.25 78 GLU A CA 1
ATOM 611 C C . GLU A 1 78 ? -0.155 2.571 -24.532 1.00 89.25 78 GLU A C 1
ATOM 613 O O . GLU A 1 78 ? 0.344 1.469 -24.751 1.00 89.25 78 GLU A O 1
ATOM 618 N N . GLN A 1 79 ? 0.588 3.677 -24.432 1.00 87.25 79 GLN A N 1
ATOM 619 C CA . GLN A 1 79 ? 2.037 3.686 -24.632 1.00 87.25 79 GLN A CA 1
ATOM 620 C C . GLN A 1 79 ? 2.791 2.853 -23.582 1.00 87.25 79 GLN A C 1
ATOM 622 O O . GLN A 1 79 ? 3.786 2.204 -23.912 1.00 87.25 79 GLN A O 1
ATOM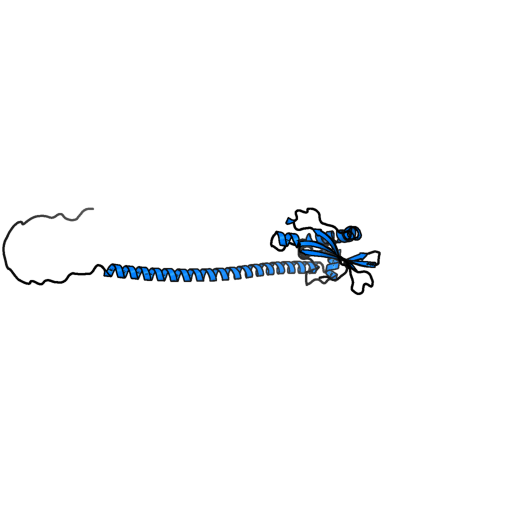 627 N N . TYR A 1 80 ? 2.335 2.872 -22.327 1.00 88.56 80 TYR A N 1
ATOM 628 C CA . TYR A 1 80 ? 3.000 2.216 -21.195 1.00 88.56 80 TYR A CA 1
ATOM 629 C C . TYR A 1 80 ? 2.180 1.069 -20.595 1.00 88.56 80 TYR A C 1
ATOM 631 O O . TYR A 1 80 ? 2.398 0.680 -19.444 1.00 88.56 80 TYR A O 1
ATOM 639 N N . GLN A 1 81 ? 1.249 0.509 -21.372 1.00 89.75 81 GLN A N 1
ATOM 640 C CA . GLN A 1 81 ? 0.288 -0.479 -20.888 1.00 89.75 81 GLN A CA 1
ATOM 641 C C . GLN A 1 81 ? 0.988 -1.661 -20.212 1.00 89.75 81 GLN A C 1
ATOM 643 O O . GLN A 1 81 ? 0.608 -2.056 -19.116 1.00 89.75 81 GLN A O 1
ATOM 648 N N . GLY A 1 82 ? 2.060 -2.185 -20.814 1.00 88.25 82 GLY A N 1
ATOM 649 C CA . GLY A 1 82 ? 2.791 -3.325 -20.256 1.00 88.25 82 GLY A CA 1
ATOM 650 C C . GLY A 1 82 ? 3.389 -3.050 -18.870 1.00 88.25 82 GLY A C 1
ATOM 651 O O . GLY A 1 82 ? 3.354 -3.921 -18.003 1.00 88.25 82 GLY A O 1
ATOM 652 N N . GLN A 1 83 ? 3.915 -1.845 -18.631 1.00 88.69 83 GLN A N 1
ATOM 653 C CA . GLN A 1 83 ? 4.469 -1.458 -17.331 1.00 88.69 83 GLN A CA 1
ATOM 654 C C . GLN A 1 83 ? 3.362 -1.198 -16.308 1.00 88.69 83 GLN A C 1
ATOM 656 O O . GLN A 1 83 ? 3.505 -1.592 -15.152 1.00 88.69 83 GLN A O 1
ATOM 661 N N . ILE A 1 84 ? 2.259 -0.576 -16.734 1.00 89.25 84 ILE A N 1
ATOM 662 C CA . ILE A 1 84 ? 1.097 -0.309 -15.880 1.00 89.25 84 ILE A CA 1
ATOM 663 C C . ILE A 1 84 ? 0.441 -1.624 -15.448 1.00 89.25 84 ILE A C 1
ATOM 665 O O . ILE A 1 84 ? 0.196 -1.818 -14.260 1.00 89.25 84 ILE A O 1
ATOM 669 N N . ASP A 1 85 ? 0.216 -2.555 -16.373 1.00 89.62 85 ASP A N 1
ATOM 670 C CA . ASP A 1 85 ? -0.394 -3.853 -16.079 1.00 89.62 85 ASP A CA 1
ATOM 671 C C . ASP A 1 85 ? 0.520 -4.696 -15.171 1.00 89.62 85 ASP A C 1
ATOM 673 O O . ASP A 1 85 ? 0.052 -5.282 -14.194 1.00 89.62 85 ASP A O 1
ATOM 677 N N . ALA A 1 86 ? 1.837 -4.698 -15.411 1.00 86.25 86 ALA A N 1
ATOM 678 C CA . ALA A 1 86 ? 2.801 -5.361 -14.529 1.00 86.25 86 ALA A CA 1
ATOM 679 C C . ALA A 1 86 ? 2.833 -4.741 -13.119 1.00 86.25 86 ALA A C 1
ATOM 681 O O . ALA A 1 86 ? 2.979 -5.456 -12.126 1.00 86.25 86 ALA A O 1
ATOM 682 N N . TRP A 1 87 ? 2.698 -3.417 -13.019 1.00 89.00 87 TRP A N 1
ATOM 683 C CA . TRP A 1 87 ? 2.607 -2.709 -11.743 1.00 89.00 87 TRP A CA 1
ATOM 684 C C . TRP A 1 87 ? 1.308 -3.048 -11.000 1.00 89.00 87 TRP A C 1
ATOM 686 O O . TRP A 1 87 ? 1.361 -3.385 -9.818 1.00 89.00 87 TRP A O 1
ATOM 696 N N . LYS A 1 88 ? 0.163 -3.064 -11.696 1.00 87.62 88 LYS A N 1
ATOM 697 C CA . LYS A 1 88 ? -1.135 -3.472 -11.132 1.00 87.62 88 LYS A CA 1
ATOM 698 C C . LYS A 1 88 ? -1.085 -4.900 -10.602 1.00 87.62 88 LYS A C 1
ATOM 700 O O . LYS A 1 88 ? -1.435 -5.126 -9.451 1.00 87.62 88 LYS A O 1
ATOM 705 N N . GLN A 1 89 ? -0.569 -5.838 -11.398 1.00 84.06 89 GLN A N 1
ATOM 706 C CA . GLN A 1 89 ? -0.393 -7.228 -10.971 1.00 84.06 89 GLN A CA 1
ATOM 707 C C . GLN A 1 89 ? 0.515 -7.332 -9.749 1.00 84.06 89 GLN A C 1
ATOM 709 O O . GLN A 1 89 ? 0.257 -8.131 -8.856 1.00 84.06 89 GLN A O 1
ATOM 714 N N . ARG A 1 90 ? 1.591 -6.543 -9.679 1.00 79.62 90 ARG A N 1
ATOM 715 C CA . ARG A 1 90 ? 2.470 -6.531 -8.508 1.00 79.62 90 ARG A CA 1
ATOM 716 C C . ARG A 1 90 ? 1.731 -6.064 -7.256 1.00 79.62 90 ARG A C 1
ATOM 718 O O . ARG A 1 90 ? 1.858 -6.720 -6.232 1.00 79.62 90 ARG A O 1
ATOM 725 N N . ILE A 1 91 ? 0.975 -4.970 -7.342 1.00 77.25 91 ILE A N 1
ATOM 726 C CA . ILE A 1 91 ? 0.201 -4.456 -6.207 1.00 77.25 91 ILE A CA 1
ATOM 727 C C . ILE A 1 91 ? -0.895 -5.428 -5.801 1.00 77.25 91 ILE A C 1
ATOM 729 O O . ILE A 1 91 ? -1.067 -5.666 -4.616 1.00 77.25 91 ILE A O 1
ATOM 733 N N . GLU A 1 92 ? -1.615 -6.009 -6.755 1.00 75.19 92 GLU A N 1
ATOM 734 C CA . GLU A 1 92 ? -2.651 -6.997 -6.465 1.00 75.19 92 GLU A CA 1
ATOM 735 C C . GLU A 1 92 ? -2.059 -8.247 -5.806 1.00 75.19 92 GLU A C 1
ATOM 737 O O . GLU A 1 92 ? -2.606 -8.740 -4.823 1.00 75.19 92 GLU A O 1
ATOM 742 N N . ASN A 1 93 ? -0.896 -8.711 -6.273 1.00 67.00 93 ASN A N 1
ATOM 743 C CA . ASN A 1 93 ? -0.172 -9.794 -5.618 1.00 67.00 93 ASN A CA 1
ATOM 744 C C . ASN A 1 93 ? 0.264 -9.396 -4.204 1.00 67.00 93 ASN A C 1
ATOM 746 O O . ASN A 1 93 ? -0.038 -10.141 -3.281 1.00 67.00 93 ASN A O 1
ATOM 750 N N . ASP A 1 94 ? 0.905 -8.234 -4.022 1.00 64.88 94 ASP A N 1
ATOM 751 C CA . ASP A 1 94 ? 1.353 -7.731 -2.713 1.00 64.88 94 ASP A CA 1
ATOM 752 C C . ASP A 1 94 ? 0.161 -7.530 -1.743 1.00 64.88 94 ASP A C 1
ATOM 754 O O . ASP A 1 94 ? 0.271 -7.861 -0.566 1.00 64.88 94 ASP A O 1
ATOM 758 N N . ALA A 1 95 ? -0.998 -7.064 -2.226 1.00 57.81 95 ALA A N 1
ATOM 759 C CA . ALA A 1 95 ? -2.223 -6.867 -1.441 1.00 57.81 95 ALA A CA 1
ATOM 760 C C . ALA A 1 95 ? -2.978 -8.175 -1.149 1.00 57.81 95 ALA A C 1
ATOM 762 O O . ALA A 1 95 ? -3.627 -8.300 -0.112 1.00 57.81 95 ALA A O 1
ATOM 763 N N . SER A 1 96 ? -2.890 -9.167 -2.040 1.00 53.59 96 SER A N 1
ATOM 764 C CA . SER A 1 96 ? -3.451 -10.506 -1.826 1.00 53.59 96 SER A CA 1
ATOM 765 C C . SER A 1 96 ? -2.597 -11.357 -0.879 1.00 53.59 96 SER A C 1
ATOM 767 O O . SER A 1 96 ? -3.017 -12.454 -0.491 1.00 53.59 96 SER A O 1
ATOM 769 N N . MET A 1 97 ? -1.402 -10.897 -0.505 1.00 59.28 97 MET A N 1
ATOM 770 C CA . MET A 1 97 ? -0.554 -11.591 0.456 1.00 59.28 97 MET A CA 1
ATOM 771 C C . MET A 1 97 ? -1.079 -11.337 1.866 1.00 59.28 97 MET A C 1
ATOM 773 O O . MET A 1 97 ? -0.737 -10.350 2.508 1.00 59.28 97 MET A O 1
ATOM 777 N N . ALA A 1 98 ? -1.920 -12.244 2.360 1.00 61.50 98 ALA A N 1
ATOM 778 C CA . ALA A 1 98 ? -2.347 -12.223 3.752 1.00 61.50 98 ALA A CA 1
ATOM 779 C C . ALA A 1 98 ? -1.124 -12.373 4.679 1.00 61.50 98 ALA A C 1
ATOM 781 O O . ALA A 1 98 ? -0.413 -13.383 4.618 1.00 61.50 98 ALA A O 1
ATOM 782 N N . GLY A 1 99 ? -0.882 -11.364 5.518 1.00 70.88 99 GLY A N 1
ATOM 783 C CA . GLY A 1 99 ? 0.168 -11.373 6.538 1.00 70.88 99 GLY A CA 1
ATOM 784 C C . GLY A 1 99 ? 1.048 -10.124 6.550 1.00 70.88 99 GLY A C 1
ATOM 785 O O . GLY A 1 99 ? 0.902 -9.232 5.717 1.00 70.88 99 GLY A O 1
ATOM 786 N N . THR A 1 100 ? 1.984 -10.057 7.497 1.00 81.75 100 THR A N 1
ATOM 787 C CA . THR A 1 100 ? 2.954 -8.951 7.567 1.00 81.75 100 THR A CA 1
ATOM 788 C C . THR A 1 100 ? 3.998 -9.096 6.451 1.00 81.75 100 THR A C 1
ATOM 790 O O . THR A 1 100 ? 4.671 -10.131 6.396 1.00 81.75 100 THR A O 1
ATOM 793 N N . PRO A 1 101 ? 4.196 -8.100 5.566 1.00 84.00 101 PRO A N 1
ATOM 794 C CA . PRO A 1 101 ? 5.234 -8.152 4.538 1.00 84.00 101 PRO A CA 1
ATOM 795 C C . PRO A 1 101 ? 6.637 -8.256 5.147 1.00 84.00 101 PRO A C 1
ATOM 797 O O . PRO A 1 101 ? 6.968 -7.549 6.098 1.00 84.00 101 PRO A O 1
ATOM 800 N N . LEU A 1 102 ? 7.525 -9.060 4.552 1.00 82.94 102 LEU A N 1
ATOM 801 C CA . LEU A 1 102 ? 8.908 -9.204 5.043 1.00 82.94 102 LEU A CA 1
ATOM 802 C C . LEU A 1 102 ? 9.687 -7.880 5.070 1.00 82.94 102 LEU A C 1
ATOM 804 O O . LEU A 1 102 ? 10.615 -7.732 5.854 1.00 82.94 102 LEU A O 1
ATOM 808 N N . LYS A 1 103 ? 9.320 -6.907 4.228 1.00 80.50 103 LYS A N 1
ATOM 809 C CA . LYS A 1 103 ? 9.949 -5.576 4.207 1.00 80.50 103 LYS A CA 1
ATOM 810 C C . LYS A 1 103 ? 9.635 -4.732 5.444 1.00 80.50 103 LYS A C 1
ATOM 812 O O . LYS A 1 103 ? 10.384 -3.801 5.726 1.00 80.50 103 LYS A O 1
ATOM 817 N N . GLU A 1 104 ? 8.533 -5.024 6.129 1.00 80.81 104 GLU A N 1
ATOM 818 C CA . GLU A 1 104 ? 8.086 -4.296 7.321 1.00 80.81 104 GLU A CA 1
ATOM 819 C C . GLU A 1 104 ? 8.644 -4.903 8.612 1.00 80.81 104 GLU A C 1
ATOM 821 O O . GLU A 1 104 ? 8.586 -4.272 9.665 1.00 80.81 104 GLU A O 1
ATOM 826 N N . TRP A 1 105 ? 9.229 -6.103 8.544 1.00 85.75 105 TRP A N 1
ATOM 827 C CA . TRP A 1 105 ? 9.814 -6.765 9.703 1.00 85.75 105 TRP A CA 1
ATOM 828 C C . TRP A 1 105 ? 11.167 -6.120 10.073 1.00 85.75 105 TRP A C 1
ATOM 830 O O . TRP A 1 105 ? 12.112 -6.197 9.291 1.00 85.75 105 TRP A O 1
ATOM 840 N N . PRO A 1 106 ? 11.326 -5.484 11.252 1.00 82.50 106 PRO A N 1
ATOM 841 C CA . PRO A 1 106 ? 12.546 -4.736 11.583 1.00 82.50 106 PRO A CA 1
ATOM 842 C C . PRO A 1 106 ? 13.800 -5.600 11.769 1.00 82.50 106 PRO A C 1
ATOM 844 O O . PRO A 1 106 ? 14.913 -5.086 11.679 1.00 82.50 106 PRO A O 1
ATOM 847 N N . GLU A 1 107 ? 13.646 -6.895 12.056 1.00 84.94 107 GLU A N 1
ATOM 848 C CA . GLU A 1 107 ? 14.776 -7.781 12.356 1.00 84.94 107 GLU A CA 1
ATOM 849 C C . GLU A 1 107 ? 15.474 -8.312 11.093 1.00 84.94 107 GLU A C 1
ATOM 851 O O . GLU A 1 107 ? 16.615 -8.779 11.153 1.00 84.94 107 GLU A O 1
ATOM 856 N N . ILE A 1 108 ? 14.814 -8.225 9.934 1.00 85.88 108 ILE A N 1
ATOM 857 C CA . ILE A 1 108 ? 15.355 -8.725 8.675 1.00 85.88 108 ILE A CA 1
ATOM 858 C C . ILE A 1 108 ? 16.038 -7.611 7.878 1.00 85.88 108 ILE A C 1
ATOM 860 O O . ILE A 1 108 ? 15.533 -6.500 7.719 1.00 85.88 108 ILE A O 1
ATOM 864 N N . SER A 1 109 ? 17.219 -7.909 7.337 1.00 86.19 109 SER A N 1
ATOM 865 C CA . SER A 1 109 ? 17.913 -6.981 6.447 1.00 86.19 109 SER A CA 1
ATOM 866 C C . SER A 1 109 ? 17.231 -6.927 5.075 1.00 86.19 109 SER A C 1
ATOM 868 O O . SER A 1 109 ? 16.649 -7.907 4.606 1.00 86.19 109 SER A O 1
ATOM 870 N N . ARG A 1 110 ? 17.358 -5.795 4.370 1.00 81.06 110 ARG A N 1
ATOM 871 C CA . ARG A 1 110 ? 16.797 -5.639 3.012 1.00 81.06 110 ARG A CA 1
ATOM 872 C C . ARG A 1 110 ? 17.326 -6.683 2.025 1.00 81.06 110 ARG A C 1
ATOM 874 O O . ARG A 1 110 ? 16.584 -7.112 1.147 1.00 81.06 110 ARG A O 1
ATOM 881 N N . SER A 1 111 ? 18.589 -7.088 2.167 1.00 83.12 111 SER A N 1
ATOM 882 C CA . SER A 1 111 ? 19.188 -8.140 1.342 1.00 83.12 111 SER A CA 1
ATOM 883 C C . SER A 1 111 ? 18.566 -9.504 1.630 1.00 83.12 111 SER A C 1
ATOM 885 O O . SER A 1 111 ? 18.202 -10.204 0.693 1.00 83.12 111 SER A O 1
ATOM 887 N N . MET A 1 112 ? 18.362 -9.853 2.903 1.00 83.25 112 MET A N 1
ATOM 888 C CA . MET A 1 112 ? 17.718 -11.112 3.284 1.00 83.25 112 MET A CA 1
ATOM 889 C C . MET A 1 112 ? 16.242 -11.148 2.858 1.00 83.25 112 MET A C 1
ATOM 891 O O . MET A 1 112 ? 15.776 -12.160 2.342 1.00 83.25 112 MET A O 1
ATOM 895 N N . ALA A 1 113 ? 15.519 -10.031 2.985 1.00 81.94 113 ALA A N 1
ATOM 896 C CA . ALA A 1 113 ? 14.151 -9.914 2.484 1.00 81.94 113 ALA A CA 1
ATOM 897 C C . ALA A 1 113 ? 14.073 -10.123 0.959 1.00 81.94 113 ALA A C 1
ATOM 899 O O . ALA A 1 113 ? 13.151 -10.781 0.478 1.00 81.94 113 ALA A O 1
ATOM 900 N N . ALA A 1 114 ? 15.049 -9.614 0.195 1.00 78.69 114 ALA A N 1
ATOM 901 C CA . ALA A 1 114 ? 15.130 -9.848 -1.247 1.00 78.69 114 ALA A CA 1
ATOM 902 C C . ALA A 1 114 ? 15.393 -11.328 -1.578 1.00 78.69 114 ALA A C 1
ATOM 904 O O . ALA A 1 114 ? 14.691 -11.884 -2.421 1.00 78.69 114 ALA A O 1
ATOM 905 N N . SER A 1 115 ? 16.315 -11.986 -0.867 1.00 83.56 115 SER A N 1
ATOM 906 C CA . SER A 1 115 ? 16.580 -13.423 -1.031 1.00 83.56 115 SER A CA 1
ATOM 907 C C . SER A 1 115 ? 15.350 -14.285 -0.722 1.00 83.56 115 SER A C 1
ATOM 909 O O . SER A 1 115 ? 15.035 -15.214 -1.461 1.00 83.56 115 SER A O 1
ATOM 911 N N . LEU A 1 116 ? 14.605 -13.960 0.341 1.00 84.88 116 LEU A N 1
ATOM 912 C CA . LEU A 1 116 ? 13.350 -14.645 0.671 1.00 84.88 116 LEU A CA 1
ATOM 913 C C . LEU A 1 116 ? 12.267 -14.414 -0.389 1.00 84.88 116 LEU A C 1
ATOM 915 O O . LEU A 1 116 ? 11.553 -15.347 -0.758 1.00 84.88 116 LEU A O 1
ATOM 919 N N . THR A 1 117 ? 12.189 -13.196 -0.927 1.00 81.31 117 THR A N 1
ATOM 920 C CA . THR A 1 117 ? 11.262 -12.858 -2.017 1.00 81.31 117 THR A CA 1
ATOM 921 C C . THR A 1 117 ? 11.567 -13.693 -3.267 1.00 81.31 117 THR A C 1
ATOM 923 O O . THR A 1 117 ? 10.650 -14.206 -3.910 1.00 81.31 117 THR A O 1
ATOM 926 N N . GLU A 1 118 ? 12.849 -13.893 -3.593 1.00 79.81 118 GLU A N 1
ATOM 927 C CA . GLU A 1 118 ? 13.283 -14.780 -4.681 1.00 79.81 118 GLU A CA 1
ATOM 928 C C . GLU A 1 118 ? 12.906 -16.245 -4.408 1.00 79.81 118 GLU A C 1
ATOM 930 O O . GLU A 1 118 ? 12.407 -16.939 -5.296 1.00 79.81 118 GLU A O 1
ATOM 935 N N . ALA A 1 119 ? 13.008 -16.677 -3.148 1.00 82.56 119 ALA A N 1
ATOM 936 C CA . ALA A 1 119 ? 12.518 -17.967 -2.664 1.00 82.56 119 ALA A CA 1
ATOM 937 C C . ALA A 1 119 ? 10.979 -18.097 -2.623 1.00 82.56 119 ALA A C 1
ATOM 939 O O . ALA A 1 119 ? 10.465 -19.111 -2.146 1.00 82.56 119 ALA A O 1
ATOM 940 N N . ARG A 1 120 ? 10.232 -17.104 -3.133 1.00 81.69 120 ARG A N 1
ATOM 941 C CA . ARG A 1 120 ? 8.758 -17.035 -3.120 1.00 81.69 120 ARG A CA 1
ATOM 942 C C . ARG A 1 120 ? 8.152 -17.007 -1.711 1.00 81.69 120 ARG A C 1
ATOM 944 O O . ARG A 1 120 ? 7.010 -17.422 -1.520 1.00 81.69 120 ARG A O 1
ATOM 951 N N . ILE A 1 121 ? 8.899 -16.498 -0.735 1.00 84.38 121 ILE A N 1
ATOM 952 C CA . ILE A 1 121 ? 8.432 -16.220 0.623 1.00 84.38 121 ILE A CA 1
ATOM 953 C C . ILE A 1 121 ? 8.345 -14.701 0.753 1.00 84.38 121 ILE A C 1
ATOM 955 O O . ILE A 1 121 ? 9.353 -14.010 0.656 1.00 84.38 121 ILE A O 1
ATOM 959 N N . PHE A 1 122 ? 7.141 -14.175 0.948 1.00 83.06 122 PHE A N 1
ATOM 960 C CA . PHE A 1 122 ? 6.891 -12.731 0.870 1.00 83.06 122 PHE A CA 1
ATOM 961 C C . PHE A 1 122 ? 6.393 -12.125 2.190 1.00 83.06 122 PHE A C 1
ATOM 963 O O . PHE A 1 122 ? 6.591 -10.933 2.433 1.00 83.06 122 PHE A O 1
ATOM 970 N N . THR A 1 123 ? 5.788 -12.941 3.060 1.00 87.62 123 THR A N 1
ATOM 971 C CA . THR A 1 123 ? 5.259 -12.526 4.367 1.00 87.62 123 THR A CA 1
ATOM 972 C C . THR A 1 123 ? 5.957 -13.249 5.515 1.00 87.62 123 THR A C 1
ATOM 974 O O . THR A 1 123 ? 6.487 -14.354 5.352 1.00 87.62 123 THR A O 1
ATOM 977 N N . VAL A 1 124 ? 5.955 -12.619 6.690 1.00 88.44 124 VAL A N 1
ATOM 978 C CA . VAL A 1 124 ? 6.475 -13.195 7.938 1.00 88.44 124 VAL A CA 1
ATOM 979 C C . VAL A 1 124 ? 5.659 -14.430 8.330 1.00 88.44 124 VAL A C 1
ATOM 981 O O . VAL A 1 124 ? 6.232 -15.439 8.732 1.00 88.44 124 VAL A O 1
ATOM 984 N N . ASP A 1 125 ? 4.343 -14.403 8.111 1.00 87.25 125 ASP A N 1
ATOM 985 C CA . ASP A 1 125 ? 3.446 -15.545 8.317 1.00 87.25 125 ASP A CA 1
ATOM 986 C C . ASP A 1 125 ? 3.820 -16.748 7.446 1.00 87.25 125 ASP A C 1
ATOM 988 O O . ASP A 1 125 ? 3.918 -17.875 7.938 1.00 87.25 125 ASP A O 1
ATOM 992 N N . ALA A 1 126 ? 4.111 -16.518 6.161 1.00 86.50 126 ALA A N 1
ATOM 993 C CA . ALA A 1 126 ? 4.551 -17.579 5.259 1.00 86.50 126 ALA A CA 1
ATOM 994 C C . ALA A 1 126 ? 5.902 -18.174 5.687 1.00 86.50 126 ALA A C 1
ATOM 996 O O . ALA A 1 126 ? 6.106 -19.384 5.568 1.00 86.50 126 ALA A O 1
ATOM 997 N N . LEU A 1 127 ? 6.811 -17.346 6.212 1.00 88.12 127 LEU A N 1
ATOM 998 C CA . LEU A 1 127 ? 8.084 -17.809 6.761 1.00 88.12 127 LEU A CA 1
ATOM 999 C C . LEU A 1 127 ? 7.873 -18.643 8.034 1.00 88.12 127 LEU A C 1
ATOM 1001 O O . LEU A 1 127 ? 8.442 -19.728 8.146 1.00 88.12 127 LEU A O 1
ATOM 1005 N N . ALA A 1 128 ? 7.025 -18.179 8.956 1.00 89.06 128 ALA A N 1
ATOM 1006 C CA . ALA A 1 128 ? 6.698 -18.858 10.211 1.00 89.06 128 ALA A CA 1
ATOM 1007 C C . ALA A 1 128 ? 6.009 -20.219 9.997 1.00 89.06 128 ALA A C 1
ATOM 1009 O O . ALA A 1 128 ? 6.261 -21.163 10.751 1.00 89.06 128 ALA A O 1
ATOM 1010 N N . ALA A 1 129 ? 5.177 -20.326 8.956 1.00 87.81 129 ALA A N 1
ATOM 1011 C CA . ALA A 1 129 ? 4.451 -21.537 8.575 1.00 87.81 129 ALA A CA 1
ATOM 1012 C C . ALA A 1 129 ? 5.245 -22.482 7.648 1.00 87.81 129 ALA A C 1
ATOM 1014 O O . ALA A 1 129 ? 4.742 -23.540 7.260 1.00 87.81 129 ALA A O 1
ATOM 1015 N N . LEU A 1 130 ? 6.477 -22.125 7.261 1.00 88.38 130 LEU A N 1
ATOM 1016 C CA . LEU A 1 130 ? 7.250 -22.899 6.292 1.00 88.38 130 LEU A CA 1
ATOM 1017 C C . LEU A 1 130 ? 7.630 -24.281 6.865 1.00 88.38 130 LEU A C 1
ATOM 1019 O O . LEU A 1 130 ? 8.245 -24.336 7.931 1.00 88.38 130 LEU A O 1
ATOM 1023 N N . PRO A 1 131 ? 7.356 -25.408 6.178 1.00 86.81 131 PRO A N 1
ATOM 1024 C CA . PRO A 1 131 ? 7.692 -26.742 6.679 1.00 86.81 131 PRO A CA 1
ATOM 1025 C C . PRO A 1 131 ? 9.208 -26.989 6.697 1.00 86.81 131 PRO A C 1
ATOM 1027 O O . PRO A 1 131 ? 9.944 -26.444 5.873 1.00 86.81 131 PRO A O 1
ATOM 1030 N N . ASP A 1 132 ? 9.682 -27.856 7.603 1.00 84.12 132 ASP A N 1
ATOM 1031 C CA . ASP A 1 132 ? 11.114 -28.191 7.758 1.00 84.12 132 ASP A CA 1
ATOM 1032 C C . ASP A 1 132 ? 11.767 -28.666 6.452 1.00 84.12 132 ASP A C 1
ATOM 1034 O O . ASP A 1 132 ? 12.916 -28.332 6.177 1.00 84.12 132 ASP A O 1
ATOM 1038 N N . SER A 1 133 ? 11.011 -29.354 5.594 1.00 87.38 133 SER A N 1
ATOM 1039 C CA . SER A 1 133 ? 11.475 -29.818 4.281 1.00 87.38 133 SER A CA 1
ATOM 1040 C C . SER A 1 133 ? 11.839 -28.694 3.305 1.00 87.38 133 SER A C 1
ATOM 1042 O O . SER A 1 133 ? 12.602 -28.931 2.372 1.00 87.38 133 SER A O 1
ATOM 1044 N N . ARG A 1 134 ? 11.309 -27.478 3.499 1.00 85.56 134 ARG A N 1
ATOM 1045 C CA . ARG A 1 134 ? 11.533 -26.318 2.618 1.00 85.56 134 ARG A CA 1
ATOM 1046 C C . ARG A 1 134 ? 12.412 -25.233 3.242 1.00 85.56 134 ARG A C 1
ATOM 1048 O O . ARG A 1 134 ? 12.723 -24.259 2.564 1.00 85.56 134 ARG A O 1
ATOM 1055 N N . LEU A 1 135 ? 12.876 -25.413 4.482 1.00 87.00 135 LEU A N 1
ATOM 1056 C CA . LEU A 1 135 ? 13.795 -24.470 5.139 1.00 87.00 135 LEU A CA 1
ATOM 1057 C C . LEU A 1 135 ? 15.121 -24.300 4.417 1.00 87.00 135 LEU A C 1
ATOM 1059 O O . LEU A 1 135 ? 15.732 -23.241 4.512 1.00 87.00 135 LEU A O 1
ATOM 1063 N N . VAL A 1 136 ? 15.563 -25.332 3.699 1.00 84.81 136 VAL A N 1
ATOM 1064 C CA . VAL A 1 136 ? 16.835 -25.317 2.969 1.00 84.81 136 VAL A CA 1
ATOM 1065 C C . VAL A 1 136 ? 16.896 -24.143 1.982 1.00 84.81 136 VAL A C 1
ATOM 1067 O O . VAL A 1 136 ? 17.970 -23.596 1.761 1.00 84.81 136 VAL A O 1
ATOM 1070 N N . VAL A 1 137 ? 15.747 -23.706 1.449 1.00 82.25 137 VAL A N 1
ATOM 1071 C CA . VAL A 1 137 ? 15.646 -22.578 0.505 1.00 82.25 137 VAL A CA 1
ATOM 1072 C C . VAL A 1 137 ? 15.927 -21.226 1.179 1.00 82.25 137 VAL A C 1
ATOM 1074 O O . VAL A 1 137 ? 16.384 -20.297 0.524 1.00 82.25 137 VAL A O 1
ATOM 1077 N N . VAL A 1 138 ? 15.713 -21.116 2.493 1.00 82.00 138 VAL A N 1
ATOM 1078 C CA . VAL A 1 138 ? 16.028 -19.909 3.280 1.00 82.00 138 VAL A CA 1
ATOM 1079 C C . VAL A 1 138 ? 17.533 -19.799 3.560 1.00 82.00 138 VAL A C 1
ATOM 1081 O O . VAL A 1 138 ? 18.043 -18.709 3.814 1.00 82.00 138 VAL A O 1
ATOM 1084 N N . GLY A 1 139 ? 18.255 -20.919 3.488 1.00 83.50 139 GLY A N 1
ATOM 1085 C CA . GLY A 1 139 ? 19.684 -21.010 3.767 1.00 83.50 139 GLY A CA 1
ATOM 1086 C C . GLY A 1 139 ? 20.001 -21.743 5.078 1.00 83.50 139 GLY A C 1
ATOM 1087 O O . GLY A 1 139 ? 19.111 -22.321 5.708 1.00 83.50 139 GLY A O 1
ATOM 1088 N N . PRO A 1 140 ? 21.279 -21.744 5.499 1.00 80.94 140 PRO A N 1
ATOM 1089 C CA . PRO A 1 140 ? 21.753 -22.516 6.653 1.00 80.94 140 PRO A CA 1
ATOM 1090 C C . PRO A 1 140 ? 21.085 -22.104 7.974 1.00 80.94 140 PRO A C 1
ATOM 1092 O O . PRO A 1 140 ? 20.855 -22.951 8.833 1.00 80.94 140 PRO A O 1
ATOM 1095 N N . ASP A 1 141 ? 20.687 -20.836 8.093 1.00 84.50 141 ASP A N 1
ATOM 1096 C CA . ASP A 1 141 ? 20.005 -20.282 9.267 1.00 84.50 141 ASP A CA 1
ATOM 1097 C C . ASP A 1 141 ? 18.468 -20.321 9.151 1.00 84.50 141 ASP A C 1
ATOM 1099 O O . ASP A 1 141 ? 17.758 -19.653 9.896 1.00 84.50 141 ASP A O 1
ATOM 1103 N N . GLY A 1 142 ? 17.900 -21.096 8.219 1.00 85.62 142 GLY A N 1
ATOM 1104 C CA . GLY A 1 142 ? 16.455 -21.080 7.963 1.00 85.62 142 GLY A CA 1
ATOM 1105 C C . GLY A 1 142 ? 15.587 -21.374 9.191 1.00 85.62 142 GLY A C 1
ATOM 1106 O O . GLY A 1 142 ? 14.532 -20.763 9.367 1.00 85.62 142 GLY A O 1
ATOM 1107 N N . ARG A 1 143 ? 16.039 -22.269 10.080 1.00 89.56 143 ARG A N 1
ATOM 1108 C CA . ARG A 1 143 ? 15.303 -22.598 11.310 1.00 89.56 143 ARG A CA 1
ATOM 1109 C C . ARG A 1 143 ? 15.272 -21.424 12.292 1.00 89.56 143 ARG A C 1
ATOM 1111 O O . ARG A 1 143 ? 14.205 -21.134 12.825 1.00 89.56 143 ARG A O 1
ATOM 1118 N N . THR A 1 144 ? 16.390 -20.724 12.479 1.00 90.38 144 THR A N 1
ATOM 1119 C CA . THR A 1 144 ? 16.450 -19.572 13.394 1.00 90.38 144 THR A CA 1
ATOM 1120 C C . THR A 1 144 ? 15.594 -18.422 12.868 1.00 90.38 144 THR A C 1
ATOM 1122 O O . THR A 1 144 ? 14.876 -17.787 13.636 1.00 90.38 144 THR A O 1
ATOM 1125 N N . TRP A 1 145 ? 15.575 -18.202 11.550 1.00 89.50 145 TRP A N 1
ATOM 1126 C CA . TRP A 1 145 ? 14.694 -17.215 10.923 1.00 89.50 145 TRP A CA 1
ATOM 1127 C C . TRP A 1 145 ? 13.211 -17.539 11.094 1.00 89.50 145 TRP A C 1
ATOM 1129 O O . TRP A 1 145 ? 12.421 -16.629 11.341 1.00 89.50 145 TRP A O 1
ATOM 1139 N N . ARG A 1 146 ? 12.823 -18.817 11.028 1.00 91.12 146 ARG A N 1
ATOM 1140 C CA . ARG A 1 146 ? 11.444 -19.218 11.331 1.00 91.12 146 ARG A CA 1
ATOM 1141 C C . ARG A 1 146 ? 11.083 -18.965 12.792 1.00 91.12 146 ARG A C 1
ATOM 1143 O O . ARG A 1 146 ? 10.014 -18.429 13.058 1.00 91.12 146 ARG A O 1
ATOM 1150 N N . GLU A 1 147 ? 11.947 -19.346 13.728 1.00 91.56 147 GLU A N 1
ATOM 1151 C CA . GLU A 1 147 ? 11.707 -19.140 15.163 1.00 91.56 147 GLU A CA 1
ATOM 1152 C C . GLU A 1 147 ? 11.543 -17.650 15.487 1.00 91.56 147 GLU A C 1
ATOM 1154 O O . GLU A 1 147 ? 10.615 -17.267 16.196 1.00 91.56 147 GLU A O 1
ATOM 1159 N N . LYS A 1 148 ? 12.371 -16.793 14.881 1.00 90.12 148 LYS A N 1
ATOM 1160 C CA . LYS A 1 148 ? 12.235 -15.335 14.976 1.00 90.12 148 LYS A CA 1
ATOM 1161 C C . LYS A 1 148 ? 10.922 -14.828 14.381 1.00 90.12 148 LYS A C 1
ATOM 1163 O O . LYS A 1 148 ? 10.270 -13.986 14.990 1.00 90.12 148 LYS A O 1
ATOM 1168 N N . ALA A 1 149 ? 10.502 -15.356 13.230 1.00 89.44 149 ALA A N 1
ATOM 1169 C CA . ALA A 1 149 ? 9.222 -15.000 12.619 1.00 89.44 149 ALA A CA 1
ATOM 1170 C C . ALA A 1 149 ? 8.036 -15.387 13.522 1.00 89.44 149 ALA A C 1
ATOM 1172 O O . ALA A 1 149 ? 7.121 -14.592 13.718 1.00 89.44 149 ALA A O 1
ATOM 1173 N N . GLN A 1 150 ? 8.078 -16.574 14.135 1.00 89.94 150 GLN A N 1
ATOM 1174 C CA . GLN A 1 150 ? 7.064 -17.022 15.096 1.00 89.94 150 GLN A CA 1
ATOM 1175 C C . GLN A 1 150 ? 7.043 -16.151 16.357 1.00 89.94 150 GLN A C 1
ATOM 1177 O O . GLN A 1 150 ? 5.970 -15.751 16.803 1.00 89.94 150 GLN A O 1
ATOM 1182 N N . ALA A 1 151 ? 8.215 -15.813 16.902 1.00 89.50 151 ALA A N 1
ATOM 1183 C CA . ALA A 1 151 ? 8.328 -14.923 18.055 1.00 89.50 151 ALA A CA 1
ATOM 1184 C C . ALA A 1 151 ? 7.790 -13.515 17.747 1.00 89.50 151 ALA A C 1
ATOM 1186 O O . ALA A 1 151 ? 7.076 -12.934 18.564 1.00 89.50 151 ALA A O 1
ATOM 1187 N N . PHE A 1 152 ? 8.074 -12.988 16.552 1.00 88.19 152 PHE A N 1
ATOM 1188 C CA . PHE A 1 152 ? 7.555 -11.700 16.102 1.00 88.19 152 PHE A CA 1
ATOM 1189 C C . PHE A 1 152 ? 6.025 -11.702 16.030 1.00 88.19 152 PHE A C 1
ATOM 1191 O O . PHE A 1 152 ? 5.394 -10.820 16.607 1.00 88.19 152 PHE A O 1
ATOM 1198 N N . LEU A 1 153 ? 5.419 -12.715 15.403 1.00 85.75 153 LEU A N 1
ATOM 1199 C CA . LEU A 1 153 ? 3.960 -12.833 15.310 1.00 85.75 153 LEU A CA 1
ATOM 1200 C C . LEU A 1 153 ? 3.293 -12.995 16.682 1.00 85.75 153 LEU A C 1
ATOM 1202 O O . LEU A 1 153 ? 2.256 -12.380 16.922 1.00 85.75 153 LEU A O 1
ATOM 1206 N N . ALA A 1 154 ? 3.902 -13.757 17.596 1.00 84.88 154 ALA A N 1
ATOM 1207 C CA . ALA A 1 154 ? 3.423 -13.871 18.974 1.00 84.88 154 ALA A CA 1
ATOM 1208 C C . ALA A 1 154 ? 3.436 -12.503 19.677 1.00 84.88 154 ALA A C 1
ATOM 1210 O O . ALA A 1 154 ? 2.416 -12.062 20.200 1.00 84.88 154 ALA A O 1
ATOM 1211 N N . SER A 1 155 ? 4.553 -11.772 19.585 1.00 81.69 155 SER A N 1
ATOM 1212 C CA . SER A 1 155 ? 4.666 -10.431 20.173 1.00 81.69 155 SER A CA 1
ATOM 1213 C C . SER A 1 155 ? 3.713 -9.408 19.542 1.00 81.69 155 SER A C 1
ATOM 1215 O O . SER A 1 155 ? 3.193 -8.529 20.230 1.00 81.69 155 SER A O 1
ATOM 1217 N N . ALA A 1 156 ? 3.443 -9.531 18.239 1.00 75.12 156 ALA A N 1
ATOM 1218 C CA . ALA A 1 156 ? 2.516 -8.667 17.524 1.00 75.12 156 ALA A CA 1
ATOM 1219 C C . ALA A 1 156 ? 1.073 -8.897 18.002 1.00 75.12 156 ALA A C 1
ATOM 1221 O O . ALA A 1 156 ? 0.364 -7.924 18.270 1.00 75.12 156 ALA A O 1
ATOM 1222 N N . GLN A 1 157 ? 0.664 -10.158 18.193 1.00 71.44 157 GLN A N 1
ATOM 1223 C CA . GLN A 1 157 ? -0.646 -10.498 18.758 1.00 71.44 157 GLN A CA 1
ATOM 1224 C C . GLN A 1 157 ? -0.799 -9.986 20.194 1.00 71.44 157 GLN A C 1
ATOM 1226 O O . GLN A 1 157 ? -1.802 -9.340 20.501 1.00 71.44 157 GLN A O 1
ATOM 1231 N N . ASP A 1 158 ? 0.216 -10.181 21.039 1.00 68.81 158 ASP A N 1
ATOM 1232 C CA . ASP A 1 158 ? 0.194 -9.700 22.423 1.00 68.81 158 ASP A CA 1
ATOM 1233 C C . ASP A 1 158 ? 0.098 -8.166 22.494 1.00 68.81 158 ASP A C 1
ATOM 1235 O O . ASP A 1 158 ? -0.651 -7.620 23.305 1.00 68.81 158 ASP A O 1
ATOM 1239 N N . SER A 1 159 ? 0.801 -7.449 21.608 1.00 62.16 159 SER A N 1
ATOM 1240 C CA . SER A 1 159 ? 0.761 -5.980 21.558 1.00 62.16 159 SER A CA 1
ATOM 1241 C C . SER A 1 159 ? -0.580 -5.423 21.062 1.00 62.16 159 SER A C 1
ATOM 1243 O O . SER A 1 159 ? -1.074 -4.425 21.594 1.00 62.16 159 SER A O 1
ATOM 1245 N N . SER A 1 160 ? -1.204 -6.080 20.078 1.00 60.16 160 SER A N 1
ATOM 1246 C CA . SER A 1 160 ? -2.521 -5.704 19.559 1.00 60.16 160 SER A CA 1
ATOM 1247 C C . SER A 1 160 ? -3.605 -5.940 20.611 1.00 60.16 160 SER A C 1
ATOM 1249 O O . SER A 1 160 ? -4.407 -5.042 20.880 1.00 60.16 160 SER A O 1
ATOM 1251 N N . TYR A 1 161 ? -3.557 -7.090 21.291 1.00 59.78 161 TYR A N 1
ATOM 1252 C CA . TYR A 1 161 ? -4.445 -7.400 22.406 1.00 59.78 161 TYR A CA 1
ATOM 1253 C C . TYR A 1 161 ? -4.274 -6.398 23.554 1.00 59.78 161 TYR A C 1
ATOM 1255 O O . TYR A 1 161 ? -5.250 -5.785 23.982 1.00 59.78 161 TYR A O 1
ATOM 1263 N N . ALA A 1 162 ? -3.041 -6.130 23.989 1.00 61.84 162 ALA A N 1
ATOM 1264 C CA . ALA A 1 162 ? -2.766 -5.155 25.045 1.00 61.84 162 ALA A CA 1
ATOM 1265 C C . ALA A 1 162 ? -3.267 -3.741 24.698 1.00 61.84 162 ALA A C 1
ATOM 1267 O O . ALA A 1 162 ? -3.789 -3.046 25.567 1.00 61.84 162 ALA A O 1
ATOM 1268 N N . THR A 1 163 ? -3.158 -3.329 23.432 1.00 64.31 163 THR A N 1
ATOM 1269 C CA . THR A 1 163 ? -3.655 -2.025 22.965 1.00 64.31 163 THR A CA 1
ATOM 1270 C C . THR A 1 163 ? -5.185 -1.973 22.958 1.00 64.31 163 THR A C 1
ATOM 1272 O O . THR A 1 163 ? -5.757 -0.990 23.425 1.00 64.31 163 THR A O 1
ATOM 1275 N N . SER A 1 164 ? -5.855 -3.033 22.491 1.00 64.06 164 SER A N 1
ATOM 1276 C CA . SER A 1 164 ? -7.325 -3.117 22.503 1.00 64.06 164 SER A CA 1
ATOM 1277 C C . SER A 1 164 ? -7.893 -3.109 23.923 1.00 64.06 164 SER A C 1
ATOM 12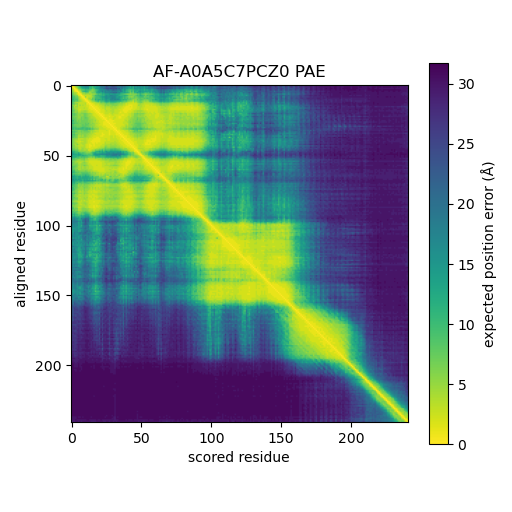79 O O . SER A 1 164 ? -8.772 -2.310 24.232 1.00 64.06 164 SER A O 1
ATOM 1281 N N . VAL A 1 165 ? -7.298 -3.887 24.830 1.00 69.12 165 VAL A N 1
ATOM 1282 C CA . VAL A 1 165 ? -7.688 -3.927 26.243 1.00 69.12 165 VAL A CA 1
ATOM 1283 C C . VAL A 1 165 ? -7.423 -2.584 26.922 1.00 69.12 165 VAL A C 1
ATOM 1285 O O . VAL A 1 165 ? -8.238 -2.132 27.718 1.00 69.12 165 VAL A O 1
ATOM 1288 N N . ALA A 1 166 ? -6.315 -1.906 26.612 1.00 69.69 166 ALA A N 1
ATOM 1289 C CA . ALA A 1 166 ? -6.039 -0.579 27.159 1.00 69.69 166 ALA A CA 1
ATOM 1290 C C . ALA A 1 166 ? -7.064 0.473 26.696 1.00 69.69 166 ALA A C 1
ATOM 1292 O O . ALA A 1 166 ? -7.461 1.319 27.499 1.00 69.69 166 ALA A O 1
ATOM 1293 N N . ALA A 1 167 ? -7.511 0.404 25.438 1.00 73.81 167 ALA A N 1
ATOM 1294 C CA . ALA A 1 167 ? -8.555 1.276 24.906 1.00 73.81 167 ALA A CA 1
ATOM 1295 C C . ALA A 1 167 ? -9.919 0.999 25.562 1.00 73.81 167 ALA A C 1
ATOM 1297 O O . ALA A 1 167 ? -10.558 1.930 26.049 1.00 73.81 167 ALA A O 1
ATOM 1298 N N . GLU A 1 168 ? -10.318 -0.272 25.677 1.00 75.38 168 GLU A N 1
ATOM 1299 C CA . GLU A 1 168 ? -11.561 -0.672 26.353 1.00 75.38 168 GLU A CA 1
ATOM 1300 C C . GLU A 1 168 ? -11.566 -0.279 27.837 1.00 75.38 168 GLU A C 1
ATOM 1302 O O . GLU A 1 168 ? -12.581 0.156 28.377 1.00 75.38 168 GLU A O 1
ATOM 1307 N N . LEU A 1 169 ? -10.422 -0.383 28.516 1.00 76.19 169 LEU A N 1
ATOM 1308 C CA . LEU A 1 169 ? -10.301 -0.045 29.933 1.00 76.19 169 LEU A CA 1
ATOM 1309 C C . LEU A 1 169 ? -10.325 1.474 30.167 1.00 76.19 169 LEU A C 1
ATOM 1311 O O . LEU A 1 169 ? -10.801 1.922 31.212 1.00 76.19 169 LEU A O 1
ATOM 1315 N N . ALA A 1 170 ? -9.848 2.271 29.207 1.00 83.19 170 ALA A N 1
ATOM 1316 C CA . ALA A 1 170 ? -10.033 3.721 29.216 1.00 83.19 170 ALA A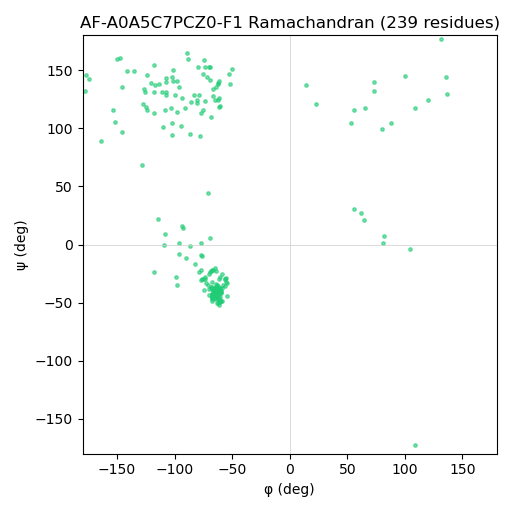 CA 1
ATOM 1317 C C . ALA A 1 170 ? -11.514 4.087 29.022 1.00 83.19 170 ALA A C 1
ATOM 1319 O O . ALA A 1 170 ? -12.070 4.816 29.839 1.00 83.19 170 ALA A O 1
ATOM 1320 N N . GLU A 1 171 ? -12.180 3.493 28.029 1.00 85.94 171 GLU A N 1
ATOM 1321 C CA . GLU A 1 171 ? -13.598 3.746 27.755 1.00 85.94 171 GLU A CA 1
ATOM 1322 C C . GLU A 1 171 ? -14.506 3.313 28.920 1.00 85.94 171 GLU A C 1
ATOM 1324 O O . GLU A 1 171 ? -15.393 4.057 29.341 1.00 85.94 171 GLU A O 1
ATOM 1329 N N . ALA A 1 172 ? -14.248 2.147 29.520 1.00 84.12 172 ALA A N 1
ATOM 1330 C CA . ALA A 1 172 ? -14.989 1.669 30.685 1.00 84.12 172 ALA A CA 1
ATOM 1331 C C . ALA A 1 172 ? -14.802 2.579 31.912 1.00 84.12 172 ALA A C 1
ATOM 1333 O O . ALA A 1 172 ? -15.747 2.800 32.672 1.00 84.12 172 ALA A O 1
ATOM 1334 N N . ARG A 1 173 ? -13.600 3.138 32.114 1.00 86.62 173 ARG A N 1
ATOM 1335 C CA . ARG A 1 173 ? -13.346 4.110 33.191 1.00 86.62 173 ARG A CA 1
ATOM 1336 C C . ARG A 1 173 ? -14.119 5.406 32.974 1.00 86.62 173 ARG A C 1
ATOM 1338 O O . ARG A 1 173 ? -14.701 5.911 33.934 1.00 86.62 173 ARG A O 1
ATOM 1345 N N . ASP A 1 174 ? -14.173 5.893 31.740 1.00 88.94 174 ASP A N 1
ATOM 1346 C CA . ASP A 1 174 ? -14.929 7.096 31.391 1.00 88.94 174 ASP A CA 1
ATOM 1347 C C . ASP A 1 174 ? -16.442 6.880 31.578 1.00 88.94 174 ASP A C 1
ATOM 1349 O O . ASP A 1 174 ? -17.132 7.739 32.134 1.00 88.94 174 ASP A O 1
ATOM 1353 N N . GLN A 1 175 ? -16.960 5.699 31.220 1.00 88.31 175 GLN A N 1
ATOM 1354 C CA . GLN A 1 175 ? -18.365 5.339 31.448 1.00 88.31 175 GLN A CA 1
ATOM 1355 C C . GLN A 1 175 ? -18.716 5.240 32.938 1.00 88.31 175 GLN A C 1
ATOM 1357 O O . GLN A 1 175 ? -19.742 5.779 33.356 1.00 88.31 175 GLN A O 1
ATOM 1362 N N . ILE A 1 176 ? -17.871 4.602 33.755 1.00 89.88 176 ILE A N 1
ATOM 1363 C CA . ILE A 1 176 ? -18.084 4.517 35.210 1.00 89.88 176 ILE A CA 1
ATOM 1364 C C . ILE A 1 176 ? -18.058 5.915 35.837 1.00 89.88 176 ILE A C 1
ATOM 1366 O O . ILE A 1 176 ? -18.885 6.216 36.698 1.00 89.88 176 ILE A O 1
ATOM 1370 N N . ALA A 1 177 ? -17.145 6.787 35.402 1.00 90.44 177 ALA A N 1
ATOM 1371 C CA . ALA A 1 177 ? -17.088 8.165 35.880 1.00 90.44 177 ALA A CA 1
ATOM 1372 C C . ALA A 1 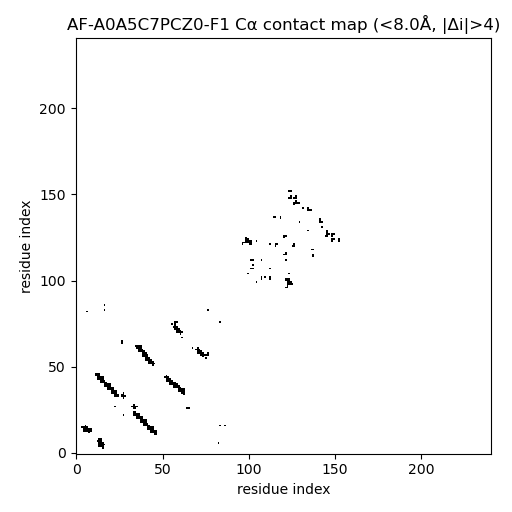177 ? -18.378 8.935 35.543 1.00 90.44 177 ALA A C 1
ATOM 1374 O O . ALA A 1 177 ? -18.960 9.569 36.423 1.00 90.44 177 ALA A O 1
ATOM 1375 N N . ALA A 1 178 ? -18.872 8.819 34.307 1.00 89.56 178 ALA A N 1
ATOM 1376 C CA . ALA A 1 178 ? -20.114 9.462 33.881 1.00 89.56 178 ALA A CA 1
ATOM 1377 C C . ALA A 1 178 ? -21.353 8.922 34.621 1.00 89.56 178 ALA A C 1
ATOM 1379 O O . ALA A 1 178 ? -22.216 9.695 35.038 1.00 89.56 178 ALA A O 1
ATOM 1380 N N . GLN A 1 179 ? -21.439 7.604 34.824 1.00 85.69 179 GLN A N 1
ATOM 1381 C CA . GLN A 1 179 ? -22.541 6.975 35.558 1.00 85.69 179 GLN A CA 1
ATOM 1382 C C . GLN A 1 179 ? -22.534 7.352 37.039 1.00 85.69 179 GLN A C 1
ATOM 1384 O O . GLN A 1 179 ? -23.590 7.643 37.596 1.00 85.69 179 GLN A O 1
ATOM 1389 N N . ASN A 1 180 ? -21.364 7.396 37.678 1.00 90.31 180 ASN A N 1
ATOM 1390 C CA . ASN A 1 180 ? -21.253 7.822 39.071 1.00 90.31 180 ASN A CA 1
ATOM 1391 C C . ASN A 1 180 ? -21.705 9.272 39.258 1.00 90.31 180 ASN A C 1
ATOM 1393 O O . ASN A 1 180 ? -22.389 9.568 40.236 1.00 90.31 180 ASN A O 1
ATOM 1397 N N . GLU A 1 181 ? -21.390 10.157 38.311 1.00 91.19 181 GLU A N 1
ATOM 1398 C CA . GLU A 1 181 ? -21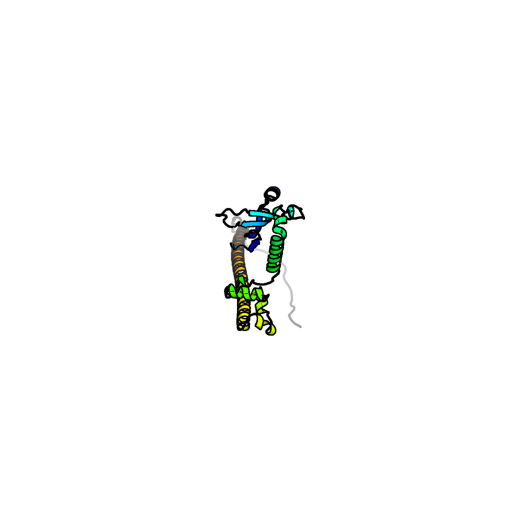.865 11.541 38.350 1.00 91.19 181 GLU A CA 1
AT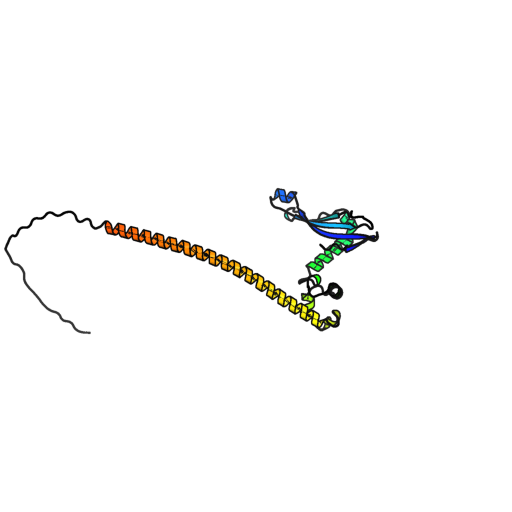OM 1399 C C . GLU A 1 181 ? -23.395 11.616 38.211 1.00 91.19 181 GLU A C 1
ATOM 1401 O O . GLU A 1 181 ? -24.055 12.335 38.960 1.00 91.19 181 GLU A O 1
ATOM 1406 N N . GLN A 1 182 ? -23.993 10.808 37.327 1.00 87.50 182 GLN A N 1
ATOM 1407 C CA . GLN A 1 182 ? -25.452 10.716 37.199 1.00 87.50 182 GLN A CA 1
ATOM 1408 C C . GLN A 1 182 ? -26.119 10.161 38.463 1.00 87.50 182 GLN A C 1
ATOM 1410 O O . GLN A 1 182 ? -27.123 10.707 38.917 1.00 87.50 182 GLN A O 1
ATOM 1415 N N . VAL A 1 183 ? -25.567 9.096 39.053 1.00 90.69 183 VAL A N 1
ATOM 1416 C CA . VAL A 1 183 ? -26.070 8.515 40.308 1.00 90.69 183 VAL A CA 1
ATOM 1417 C C . VAL A 1 183 ? -25.993 9.538 41.434 1.00 90.69 183 VAL A C 1
ATOM 1419 O O . VAL A 1 183 ? -26.947 9.674 42.199 1.00 90.69 183 VAL A O 1
ATOM 1422 N N . LYS A 1 184 ? -24.897 10.296 41.511 1.00 92.00 184 LYS A N 1
ATOM 1423 C CA . LYS A 1 184 ? -24.731 11.359 42.498 1.00 92.00 184 LYS A CA 1
ATOM 1424 C C . LYS A 1 184 ? -25.782 12.457 42.314 1.00 92.00 184 LYS A C 1
ATOM 1426 O O . LYS A 1 184 ? -26.507 12.749 43.262 1.00 92.00 184 LYS A O 1
ATOM 1431 N N . ALA A 1 185 ? -25.960 12.968 41.097 1.00 87.81 185 ALA A N 1
ATOM 1432 C CA . ALA A 1 185 ? -26.976 13.978 40.798 1.00 87.81 185 ALA A CA 1
ATOM 1433 C C . ALA A 1 185 ? -28.407 13.494 41.110 1.00 87.81 185 ALA A C 1
ATOM 1435 O O . ALA A 1 185 ? -29.214 14.238 41.667 1.00 87.81 185 ALA A O 1
ATOM 1436 N N . LEU A 1 186 ? -28.729 12.233 40.801 1.00 87.38 186 LEU A N 1
ATOM 1437 C CA . LEU A 1 186 ? -30.023 11.634 41.143 1.00 87.38 186 LEU A CA 1
ATOM 1438 C C . LEU A 1 186 ? -30.197 11.470 42.657 1.00 87.38 186 LEU A C 1
ATOM 1440 O O . LEU A 1 186 ? -31.287 11.711 43.173 1.00 87.38 186 LEU A O 1
ATOM 1444 N N . SER A 1 187 ? -29.142 11.085 43.379 1.00 86.44 187 SER A N 1
ATOM 1445 C CA . SER A 1 187 ? -29.190 10.956 44.839 1.00 86.44 187 SER A CA 1
ATOM 1446 C C . SER A 1 187 ? -29.453 12.300 45.523 1.00 86.44 187 SER A C 1
ATOM 1448 O O . SER A 1 187 ? -30.291 12.368 46.420 1.00 86.44 187 SER A O 1
ATOM 1450 N N . GLU A 1 188 ? -28.836 13.377 45.030 1.00 90.00 188 GLU A N 1
ATOM 1451 C CA . GLU A 1 188 ? -29.057 14.742 45.514 1.00 90.00 188 GLU A CA 1
ATOM 1452 C C . GLU A 1 188 ? -30.506 15.194 45.252 1.00 90.00 188 GLU A C 1
ATOM 1454 O O . GLU A 1 188 ? -31.162 15.722 46.151 1.00 90.00 188 GLU A O 1
ATOM 1459 N N . GLN A 1 189 ? -31.060 14.900 44.067 1.00 85.25 189 GLN A N 1
ATOM 1460 C CA . GLN A 1 189 ? -32.467 15.189 43.749 1.00 85.25 189 GLN A CA 1
ATOM 1461 C C . GLN A 1 189 ? -33.448 14.411 44.637 1.00 85.25 189 GLN A C 1
ATOM 1463 O O . GLN A 1 189 ? -34.440 14.974 45.102 1.00 85.25 189 GLN A O 1
ATOM 1468 N N . ILE A 1 190 ? -33.183 13.127 44.899 1.00 84.94 190 ILE A N 1
ATOM 1469 C CA . ILE A 1 190 ? -34.013 12.301 45.788 1.00 84.94 190 ILE A CA 1
ATOM 1470 C C . ILE A 1 190 ? -33.985 12.856 47.216 1.00 84.94 190 ILE A C 1
ATOM 1472 O O . ILE A 1 190 ? -35.030 12.936 47.865 1.00 84.94 190 ILE A O 1
ATOM 1476 N N . GLU A 1 191 ? -32.815 13.261 47.712 1.00 85.06 191 GLU A N 1
ATOM 1477 C CA . GLU A 1 191 ? -32.680 13.837 49.051 1.00 85.06 191 GLU A CA 1
ATOM 1478 C C . GLU A 1 191 ? -33.437 15.169 49.174 1.00 85.06 191 GLU A C 1
ATOM 1480 O O . GLU A 1 191 ? -34.105 15.430 50.179 1.00 85.06 191 GLU A O 1
ATOM 1485 N N . GLN A 1 192 ? -33.401 15.987 48.122 1.00 83.81 192 GLN A N 1
ATOM 1486 C CA . GLN A 1 192 ? -34.106 17.262 48.061 1.00 83.81 192 GLN A CA 1
ATOM 1487 C C . GLN A 1 192 ? -35.631 17.072 48.031 1.00 83.81 192 GLN A C 1
ATOM 1489 O O . GLN A 1 192 ? -36.336 17.669 48.845 1.00 83.81 192 GLN A O 1
ATOM 1494 N N . LEU A 1 193 ? -36.132 16.145 47.209 1.00 79.12 193 LEU A N 1
ATOM 1495 C CA . LEU A 1 193 ? -37.550 15.767 47.185 1.00 79.12 193 LEU A CA 1
ATOM 1496 C C . LEU A 1 193 ? -38.019 15.174 48.525 1.00 79.12 193 LEU A C 1
ATOM 1498 O O . LEU A 1 193 ? -39.146 15.420 48.957 1.00 79.12 193 LEU A O 1
ATOM 1502 N N . MET A 1 194 ? -37.170 14.411 49.222 1.00 75.25 194 MET A N 1
ATOM 1503 C CA . MET A 1 194 ? -37.491 13.899 50.559 1.00 75.25 194 MET A CA 1
ATOM 1504 C C . MET A 1 194 ? -37.549 15.008 51.620 1.00 75.25 194 MET A C 1
ATOM 1506 O O . MET A 1 194 ? -38.432 14.980 52.484 1.00 75.25 194 MET A O 1
ATOM 1510 N N . LYS A 1 195 ? -36.670 16.015 51.549 1.00 77.81 195 LYS A N 1
ATOM 1511 C CA . LYS A 1 195 ? -36.753 17.213 52.404 1.00 77.81 195 LYS A CA 1
ATOM 1512 C C . LYS A 1 195 ? -38.015 18.028 52.130 1.00 77.81 195 LYS A C 1
ATOM 1514 O O . LYS A 1 195 ? -38.680 18.455 53.069 1.00 77.81 195 LYS A O 1
ATOM 1519 N N . GLU A 1 196 ? -38.396 18.189 50.869 1.00 71.06 196 GLU A N 1
ATOM 1520 C CA . GLU A 1 196 ? -39.635 18.879 50.499 1.00 71.06 196 GLU A CA 1
ATOM 1521 C C . GLU A 1 196 ? -40.870 18.117 50.994 1.00 71.06 196 GLU A C 1
ATOM 1523 O O . GLU A 1 196 ? -41.780 18.708 51.574 1.00 71.06 196 GLU A O 1
ATOM 1528 N N . ARG A 1 197 ? -40.885 16.785 50.866 1.00 69.06 197 ARG A N 1
ATOM 1529 C CA . ARG A 1 197 ? -42.010 15.955 51.318 1.00 69.06 197 ARG A CA 1
ATOM 1530 C C . ARG A 1 197 ? -42.169 15.932 52.839 1.00 69.06 197 ARG A C 1
ATOM 1532 O O . ARG A 1 197 ? -43.296 15.916 53.330 1.00 69.06 197 ARG A O 1
ATOM 1539 N N . THR A 1 198 ? -41.068 15.946 53.588 1.00 57.62 198 THR A N 1
ATOM 1540 C CA . THR A 1 198 ? -41.114 16.053 55.057 1.00 57.62 198 THR A CA 1
ATOM 1541 C C . THR A 1 198 ? -41.510 17.460 55.513 1.00 57.62 198 THR A C 1
ATOM 1543 O O . THR A 1 198 ? -42.271 17.587 56.470 1.00 57.62 198 THR A O 1
ATOM 1546 N N . GLY A 1 199 ? -41.125 18.506 54.773 1.00 53.66 199 GLY A N 1
ATOM 1547 C CA . GLY A 1 199 ? -41.628 19.870 54.970 1.00 53.66 199 GLY A CA 1
ATOM 1548 C C . GLY A 1 199 ? -43.139 19.998 54.740 1.00 53.66 199 GLY A C 1
ATOM 1549 O O . GLY A 1 199 ? -43.829 20.630 55.533 1.00 53.66 199 GLY A O 1
ATOM 1550 N N . VAL A 1 200 ? -43.688 19.342 53.712 1.00 52.56 200 VAL A N 1
ATOM 1551 C CA . VAL A 1 200 ? -45.139 19.343 53.438 1.00 52.56 200 VAL A CA 1
ATOM 1552 C C . VAL A 1 200 ? -45.921 18.531 54.480 1.00 52.56 200 VAL A C 1
ATOM 1554 O O . VAL A 1 200 ? -47.016 18.936 54.863 1.00 52.56 200 VAL A O 1
ATOM 1557 N N . ALA A 1 201 ? -45.360 17.433 54.998 1.00 44.50 201 ALA A N 1
ATOM 1558 C CA . ALA A 1 201 ? -45.969 16.678 56.096 1.00 44.50 201 ALA A CA 1
ATOM 1559 C C . ALA A 1 201 ? -46.015 17.487 57.409 1.00 44.50 201 ALA A C 1
ATOM 1561 O O . ALA A 1 201 ? -47.036 17.471 58.092 1.00 44.50 201 ALA A O 1
ATOM 1562 N N . ALA A 1 202 ? -44.968 18.264 57.713 1.00 42.72 202 ALA A N 1
ATOM 1563 C CA . ALA A 1 202 ? -44.945 19.155 58.876 1.00 42.72 202 ALA A CA 1
ATOM 1564 C C . ALA A 1 202 ? -45.947 20.324 58.761 1.00 42.72 202 ALA A C 1
ATOM 1566 O O . ALA A 1 202 ? -46.517 20.753 59.760 1.00 42.72 202 ALA A O 1
ATOM 1567 N N . VAL A 1 203 ? -46.208 20.820 57.545 1.00 46.50 203 VAL A N 1
ATOM 15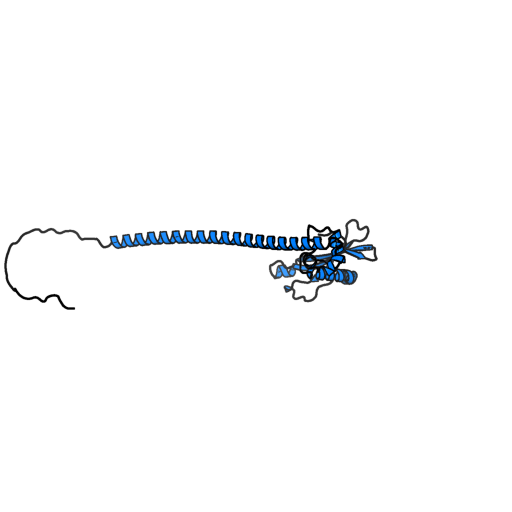68 C CA . VAL A 1 203 ? -47.216 21.870 57.305 1.00 46.50 203 VAL A CA 1
ATOM 1569 C C . VAL A 1 203 ? -48.648 21.315 57.368 1.00 46.50 203 VAL A C 1
ATOM 1571 O O . VAL A 1 203 ? -49.553 22.032 57.788 1.00 46.50 203 VAL A O 1
ATOM 1574 N N . LEU A 1 204 ? -48.867 20.042 57.015 1.00 43.19 204 LEU A N 1
ATOM 1575 C CA . LEU A 1 204 ? -50.188 19.406 57.110 1.00 43.19 204 LEU A CA 1
ATOM 1576 C C . LEU A 1 204 ? -50.562 19.025 58.557 1.00 43.19 204 LEU A C 1
ATOM 1578 O O . LEU A 1 204 ? -51.740 19.056 58.899 1.00 43.19 204 LEU A O 1
ATOM 1582 N N . GLU A 1 205 ? -49.583 18.713 59.414 1.00 40.44 205 GLU A N 1
ATOM 1583 C CA . GLU A 1 205 ? -49.816 18.404 60.838 1.00 40.44 205 GLU A CA 1
ATOM 1584 C C . GLU A 1 205 ? -50.019 19.670 61.702 1.00 40.44 205 GLU A C 1
ATOM 1586 O O . GLU A 1 205 ? -50.705 19.631 62.722 1.00 40.44 205 GLU A O 1
ATOM 1591 N N . ALA A 1 206 ? -49.512 20.830 61.266 1.00 41.28 206 ALA A N 1
ATOM 1592 C CA . ALA A 1 206 ? -49.718 22.113 61.949 1.00 41.28 206 ALA A CA 1
ATOM 1593 C C . ALA A 1 206 ? -51.117 22.736 61.729 1.00 41.28 206 ALA A C 1
ATOM 1595 O O . ALA A 1 206 ? -51.464 23.699 62.409 1.00 41.28 206 ALA A O 1
ATOM 1596 N N . ALA A 1 207 ? -51.933 22.204 60.810 1.00 41.94 207 ALA A N 1
ATOM 1597 C CA . ALA A 1 207 ? -53.252 22.754 60.472 1.00 41.94 207 ALA A CA 1
ATOM 1598 C C . ALA A 1 207 ? -54.438 22.089 61.208 1.00 41.94 207 ALA A C 1
ATOM 1600 O O . ALA A 1 207 ? -55.584 22.465 60.970 1.00 41.94 207 ALA A O 1
ATOM 1601 N N . THR A 1 208 ? -54.201 21.115 62.097 1.00 44.81 208 THR A N 1
ATOM 1602 C CA . THR A 1 208 ? -55.269 20.402 62.838 1.00 44.81 208 THR A CA 1
ATOM 1603 C C . THR A 1 208 ? -55.374 20.735 64.330 1.00 44.81 208 THR A C 1
ATOM 1605 O O . THR A 1 208 ? -56.172 20.111 65.025 1.00 44.81 208 THR A O 1
ATOM 1608 N N . THR A 1 209 ? -54.653 21.744 64.827 1.00 42.88 209 THR A N 1
ATOM 1609 C CA . THR A 1 209 ? -54.712 22.157 66.243 1.00 42.88 209 THR A CA 1
ATOM 1610 C C . THR A 1 209 ? -54.970 23.660 66.370 1.00 42.88 209 THR A C 1
ATOM 1612 O O . THR A 1 209 ? -54.107 24.413 66.804 1.00 42.88 209 THR A O 1
ATOM 1615 N N . GLU A 1 210 ? -56.167 24.113 65.998 1.00 41.31 210 GLU A N 1
ATOM 1616 C CA . GLU A 1 210 ? -56.732 25.343 66.570 1.00 41.31 210 GLU A CA 1
ATOM 1617 C C . GLU A 1 210 ? -57.916 24.964 67.466 1.00 41.31 210 GLU A C 1
ATOM 1619 O O . GLU A 1 210 ? -59.014 24.650 67.007 1.00 41.31 210 GLU A O 1
ATOM 1624 N N . GLU A 1 211 ? -57.651 24.957 68.771 1.00 41.38 211 GLU A N 1
ATOM 1625 C CA . GLU A 1 211 ? -58.647 24.898 69.836 1.00 41.38 211 GLU A CA 1
ATOM 1626 C C . GLU A 1 211 ? -59.227 26.319 70.041 1.00 41.38 211 GLU A C 1
ATOM 1628 O O . GLU A 1 211 ? -58.456 27.264 70.236 1.00 41.38 211 GLU A O 1
ATOM 1633 N N . PRO A 1 212 ? -60.558 26.524 69.954 1.00 47.00 212 PRO A N 1
ATOM 1634 C CA . PRO A 1 212 ? -61.180 27.837 70.145 1.00 47.00 212 PRO A CA 1
ATOM 1635 C C . PRO A 1 212 ? -61.218 28.256 71.632 1.00 47.00 212 PRO A C 1
ATOM 1637 O O . PRO A 1 212 ? -61.156 27.406 72.520 1.00 47.00 212 PRO A O 1
ATOM 1640 N N . PRO A 1 213 ? -61.340 29.566 71.937 1.00 48.00 213 PRO A N 1
ATOM 1641 C CA . PRO A 1 213 ? -61.070 30.103 73.265 1.00 48.00 213 PRO A CA 1
ATOM 1642 C C . PRO A 1 213 ? -62.215 29.895 74.271 1.00 48.00 213 PRO A C 1
ATOM 1644 O O . PRO A 1 213 ? -63.396 29.831 73.937 1.00 48.00 213 PRO A O 1
ATOM 1647 N N . VAL A 1 214 ? -61.790 29.834 75.532 1.00 45.12 214 VAL A N 1
ATOM 1648 C CA . VAL A 1 214 ? -62.494 29.479 76.772 1.00 45.12 214 VAL A CA 1
ATOM 1649 C C . VAL A 1 214 ? -63.651 30.428 77.131 1.00 45.12 214 VAL A C 1
ATOM 1651 O O . VAL A 1 214 ? -63.483 31.647 77.108 1.00 45.12 214 VAL A O 1
ATOM 1654 N N . LEU A 1 215 ? -64.776 29.873 77.603 1.00 35.53 215 LEU A N 1
ATOM 1655 C CA . LEU A 1 215 ? -65.672 30.551 78.549 1.00 35.53 215 LEU A CA 1
ATOM 1656 C C . LEU A 1 215 ? -65.858 29.689 79.804 1.00 35.53 215 LEU A C 1
ATOM 1658 O O . LEU A 1 215 ? -66.376 28.576 79.757 1.00 35.53 215 LEU A O 1
ATOM 1662 N N . ASP A 1 216 ? -65.386 30.253 80.910 1.00 42.47 216 ASP A N 1
ATOM 1663 C CA . ASP A 1 216 ? -65.438 29.776 82.288 1.00 42.47 216 ASP A CA 1
ATOM 1664 C C . ASP A 1 216 ? -66.822 30.037 82.903 1.00 42.47 216 ASP A C 1
ATOM 1666 O O . ASP A 1 216 ? -67.297 31.173 82.878 1.00 42.47 216 ASP A O 1
ATOM 1670 N N . ILE A 1 217 ? -67.450 29.006 83.483 1.00 34.22 217 ILE A N 1
ATOM 1671 C CA . ILE A 1 217 ? -68.418 29.186 84.572 1.00 34.22 217 ILE A CA 1
ATOM 1672 C C . ILE A 1 217 ? -68.306 28.006 85.548 1.00 34.22 217 ILE A C 1
ATOM 1674 O O . ILE A 1 217 ? -68.889 26.938 85.359 1.00 34.22 217 ILE A O 1
ATOM 1678 N N . ALA A 1 218 ? -67.559 28.211 86.628 1.00 39.78 218 ALA A N 1
ATOM 1679 C CA . ALA A 1 218 ? -67.698 27.436 87.854 1.00 39.78 218 ALA A CA 1
ATOM 1680 C C . ALA A 1 218 ? -69.082 27.669 88.490 1.00 39.78 218 ALA A C 1
ATOM 1682 O O . ALA A 1 218 ? -69.488 28.822 88.628 1.00 39.78 218 ALA A O 1
ATOM 1683 N N . SER A 1 219 ? -69.771 26.609 88.944 1.00 34.41 219 SER A N 1
ATOM 1684 C CA . SER A 1 219 ? -70.566 26.583 90.192 1.00 34.41 219 SER A CA 1
ATOM 1685 C C . SER A 1 219 ? -71.201 25.211 90.461 1.00 34.41 219 SER A C 1
ATOM 1687 O O . SER A 1 219 ? -71.830 24.606 89.600 1.00 34.41 219 SER A O 1
ATOM 1689 N N . ASN A 1 220 ? -71.020 24.757 91.703 1.00 37.47 220 ASN A N 1
ATOM 1690 C CA . ASN A 1 220 ? -71.699 23.650 92.382 1.00 37.47 220 ASN A CA 1
ATOM 1691 C C . ASN A 1 220 ? -73.231 23.742 92.327 1.00 37.47 220 ASN A C 1
ATOM 1693 O O . ASN A 1 220 ? -73.743 24.778 92.725 1.00 37.47 220 ASN A O 1
ATOM 1697 N N . GLU A 1 221 ? -73.911 22.611 92.096 1.00 35.78 221 GLU A N 1
ATOM 1698 C CA . GLU A 1 221 ? -75.120 22.142 92.818 1.00 35.78 221 GLU A CA 1
ATOM 1699 C C . GLU A 1 221 ? -75.108 20.595 92.743 1.00 35.78 221 GLU A C 1
ATOM 1701 O O . GLU A 1 221 ? -75.069 20.012 91.667 1.00 35.78 221 GLU A O 1
ATOM 1706 N N . VAL A 1 222 ? -74.792 19.852 93.809 1.00 31.89 222 VAL A N 1
ATOM 1707 C CA . VAL A 1 222 ? -75.681 19.431 94.908 1.00 31.89 222 VAL A CA 1
ATOM 1708 C C . VAL A 1 222 ? -76.958 18.724 94.422 1.00 31.89 222 VAL A C 1
ATOM 1710 O O . VAL A 1 222 ? -77.938 19.349 94.060 1.00 31.89 222 VAL A O 1
ATOM 1713 N N . GLN A 1 223 ? -76.927 17.399 94.606 1.00 31.23 223 GLN A N 1
ATOM 1714 C CA . GLN A 1 223 ? -78.035 16.504 94.960 1.00 31.23 223 GLN A CA 1
ATOM 1715 C C . GLN A 1 223 ? -79.122 16.140 93.932 1.00 31.23 223 GLN A C 1
ATOM 1717 O O . GLN A 1 223 ? -79.844 16.962 93.392 1.00 31.23 223 GLN A O 1
ATOM 1722 N N . ALA A 1 224 ? -79.347 14.823 93.915 1.00 29.06 224 ALA A N 1
ATOM 1723 C CA . ALA A 1 224 ? -80.622 14.158 94.199 1.00 29.06 224 ALA A CA 1
ATOM 1724 C C . ALA A 1 224 ? -81.189 13.305 93.062 1.00 29.06 224 ALA A C 1
ATOM 1726 O O . ALA A 1 224 ? -81.544 13.789 91.998 1.00 29.06 224 ALA A O 1
ATOM 1727 N N . ALA A 1 225 ? -81.423 12.047 93.457 1.00 30.88 225 ALA A N 1
ATOM 1728 C CA . ALA A 1 225 ? -82.478 11.159 92.985 1.00 30.88 225 ALA A CA 1
ATOM 1729 C C . ALA A 1 225 ? -82.313 10.575 91.570 1.00 30.88 225 ALA A C 1
ATOM 1731 O O . ALA A 1 225 ? -81.969 11.248 90.620 1.00 30.88 225 ALA A O 1
ATOM 1732 N N . ALA A 1 226 ? -82.624 9.318 91.292 1.00 30.02 226 ALA A N 1
ATOM 1733 C CA . ALA A 1 226 ? -82.936 8.140 92.077 1.00 30.02 226 ALA A CA 1
ATOM 1734 C C . ALA A 1 226 ? -83.054 7.002 91.047 1.00 30.02 226 ALA A C 1
ATOM 1736 O O . ALA A 1 226 ? -83.626 7.191 89.982 1.00 30.02 226 ALA A O 1
ATOM 1737 N N . ALA A 1 227 ? -82.579 5.818 91.429 1.00 30.73 227 ALA A N 1
ATOM 1738 C CA . ALA A 1 227 ? -83.224 4.528 91.185 1.00 30.73 227 ALA A CA 1
ATOM 1739 C C . ALA A 1 227 ? -83.595 4.082 89.748 1.00 30.73 227 ALA A C 1
ATOM 1741 O O . ALA A 1 227 ? -84.585 4.527 89.175 1.00 30.73 227 ALA A O 1
ATOM 1742 N N . LYS A 1 228 ? -82.919 2.994 89.334 1.00 37.53 228 LYS A N 1
ATOM 1743 C CA . LYS A 1 228 ? -83.389 1.750 88.656 1.00 37.53 228 LYS A CA 1
ATOM 1744 C C . LYS A 1 228 ? -82.409 1.403 87.529 1.00 37.53 228 LYS A C 1
ATOM 1746 O O . LYS A 1 228 ? -82.109 2.252 86.714 1.00 37.53 228 LYS A O 1
ATOM 1751 N N . ALA A 1 229 ? -81.864 0.203 87.378 1.00 38.94 229 ALA A N 1
ATOM 1752 C CA . ALA A 1 229 ? -82.075 -1.091 88.011 1.00 38.94 229 ALA A CA 1
ATOM 1753 C C . ALA A 1 229 ? -80.745 -1.858 87.878 1.00 38.94 229 ALA A C 1
ATOM 1755 O O . ALA A 1 229 ? -80.184 -1.978 86.798 1.00 38.94 229 ALA A O 1
ATOM 1756 N N . SER A 1 230 ? -80.080 -2.173 88.982 1.00 31.80 230 SER A N 1
ATOM 1757 C CA . SER A 1 230 ? -79.951 -3.530 89.516 1.00 31.80 230 SER A CA 1
ATOM 1758 C C . SER A 1 230 ? -80.141 -4.696 88.520 1.00 31.80 230 SER A C 1
ATOM 1760 O O . SER A 1 230 ? -81.263 -5.001 88.123 1.00 31.80 230 SER A O 1
ATOM 1762 N N . LYS A 1 231 ? -79.071 -5.493 88.426 1.00 33.69 231 LYS A N 1
ATOM 1763 C CA . LYS A 1 231 ? -79.011 -6.898 88.882 1.00 33.69 231 LYS A CA 1
ATOM 1764 C C . LYS A 1 231 ? -78.957 -7.974 87.793 1.00 33.69 231 LYS A C 1
ATOM 1766 O O . LYS A 1 231 ? -79.949 -8.289 87.151 1.00 33.69 231 LYS A O 1
ATOM 1771 N N . GLY A 1 232 ? -77.836 -8.693 87.840 1.00 34.31 232 GLY A N 1
ATOM 1772 C CA . GLY A 1 232 ? -77.757 -10.124 87.563 1.00 34.31 232 GLY A CA 1
ATOM 1773 C C . GLY A 1 232 ? -77.262 -10.453 86.157 1.00 34.31 232 GLY A C 1
ATOM 1774 O O . GLY A 1 232 ? -77.585 -9.761 85.212 1.00 34.31 232 GLY A O 1
ATOM 1775 N N . LYS A 1 233 ? -76.507 -11.521 85.936 1.00 37.38 233 LYS A N 1
ATOM 1776 C CA . LYS A 1 233 ? -76.081 -12.613 86.812 1.00 37.38 233 LYS A CA 1
ATOM 1777 C C . LYS A 1 233 ? -75.163 -13.488 85.949 1.00 37.38 233 LYS A C 1
ATOM 1779 O O . LYS A 1 233 ? -75.485 -13.681 84.786 1.00 37.38 233 LYS A O 1
ATOM 1784 N N . ALA A 1 234 ? -74.148 -14.066 86.584 1.00 39.19 234 ALA A N 1
ATOM 1785 C CA . ALA A 1 234 ? -73.513 -15.344 86.252 1.00 39.19 234 ALA A CA 1
ATOM 1786 C C . ALA A 1 234 ? -72.748 -15.462 84.909 1.00 39.19 234 ALA A C 1
ATOM 1788 O O . ALA A 1 234 ? -73.295 -15.232 83.844 1.00 39.19 234 ALA A O 1
ATOM 1789 N N . ASP A 1 235 ? -71.437 -15.715 84.912 1.00 37.56 235 ASP A N 1
ATOM 1790 C CA . ASP A 1 235 ? -70.771 -16.977 85.304 1.00 37.56 235 ASP A CA 1
ATOM 1791 C C . ASP A 1 235 ? -70.827 -18.020 84.167 1.00 37.56 235 ASP A C 1
ATOM 1793 O O . ASP A 1 235 ? -71.847 -18.674 83.958 1.00 37.56 235 ASP A O 1
ATOM 1797 N N . SER A 1 236 ? -69.729 -18.150 83.410 1.00 43.72 236 SER A N 1
ATOM 1798 C CA . SER A 1 236 ? -69.346 -19.404 82.739 1.00 43.72 236 SER A CA 1
ATOM 1799 C C . SER A 1 236 ? -67.878 -19.378 82.287 1.00 43.72 236 SER A C 1
ATOM 1801 O O . SER A 1 236 ? -67.516 -18.876 81.227 1.00 43.72 236 SER A O 1
ATOM 1803 N N . LEU A 1 237 ? -67.051 -19.829 83.226 1.00 43.25 237 LEU A N 1
ATOM 1804 C CA . LEU A 1 237 ? -65.870 -20.694 83.145 1.00 43.25 237 LEU A CA 1
ATOM 1805 C C . LEU A 1 237 ? -65.183 -21.001 81.797 1.00 43.25 237 LEU A C 1
ATOM 1807 O O . LEU A 1 237 ? -65.778 -21.418 80.809 1.00 43.25 237 LEU A O 1
ATOM 1811 N N . GLN A 1 238 ? -63.851 -20.956 81.900 1.00 44.06 238 GLN A N 1
ATOM 1812 C CA . GLN A 1 238 ? -62.863 -21.736 81.154 1.00 44.06 238 GLN A CA 1
ATOM 1813 C C . GLN A 1 238 ? -63.162 -23.251 81.152 1.00 44.06 238 GLN A C 1
ATOM 1815 O O . GLN A 1 238 ? -63.617 -23.780 82.166 1.00 44.06 238 GLN A O 1
ATOM 1820 N N . SER A 1 239 ? -62.737 -23.937 80.078 1.00 37.47 239 SER A N 1
ATOM 1821 C CA . SER A 1 239 ? -62.023 -25.240 80.057 1.00 37.47 239 SER A CA 1
ATOM 1822 C C . SER A 1 239 ? -62.550 -26.227 78.999 1.00 37.47 239 SER A C 1
ATOM 1824 O O . SER A 1 239 ? -63.759 -26.353 78.825 1.00 37.47 239 SER A O 1
ATOM 1826 N N . ILE A 1 240 ? -61.607 -27.001 78.425 1.00 43.09 240 ILE A N 1
ATOM 1827 C CA . ILE A 1 240 ? -61.734 -28.176 77.528 1.00 43.09 240 ILE A CA 1
ATOM 1828 C C . ILE A 1 240 ? -61.824 -27.752 76.041 1.00 43.09 240 ILE A C 1
ATOM 1830 O O . ILE A 1 240 ? -62.837 -27.206 75.626 1.00 43.09 240 ILE A O 1
ATOM 1834 N N . ILE A 1 241 ? -60.804 -27.884 75.176 1.00 47.56 241 ILE A N 1
ATOM 1835 C CA . ILE A 1 241 ? -59.805 -28.951 74.921 1.00 47.56 241 ILE A CA 1
ATOM 1836 C C . ILE A 1 241 ? -58.446 -28.328 74.581 1.00 47.56 241 ILE A C 1
ATOM 1838 O O . ILE A 1 241 ? -58.444 -27.317 73.844 1.00 47.56 241 ILE A O 1
#

Nearest PDB structures (foldseek):
  6yxx-assembly1_BS  TM=4.166E-01  e=3.179E-01  Trypanosoma brucei brucei
  7akz-assembly1_A  TM=4.244E-01  e=3.322E+00  Pseudomonas aeruginosa PAO1

pLDDT: mean 74.67, std 18.56, range [29.06, 93.38]